Protein AF-A0A550GJ92-F1 (afdb_monomer)

Foldseek 3Di:
DVVVLVVLVVCVVPDDPVVCPVVVVVSVVVNVVVVVVVVVVVVVVVVVVVVVVVVVVVVVVVVVVVVVVVVVVVVVVVVVVVVVVVVVVVVVVVVVVVVVVVVVVVVVVVVVVVVVVVVVCVVVVVVVVVVVVVVVVVVVVVVVVVVVVVVVVLVVLQVVLVVCVVVVHDDDPVNCCSPPPDD

Sequence (183 aa):
MEQDLQQVEWEMATTPTMEIRNREEELMDRASSLRALLEEHKRLEAQEDVRLDSLAGSRAIGLEIRKGREEIQAIRDVSQGHHERMLAFYKKADEEGGRADDLHAKFVERLEESRKVNAEIDVVLPEVRELRKKLRAAGQRLSVRRDQGIRAKREELRTEAMRKLGAGEKLSLEEMKLIYGED

Structure (mmCIF, N/CA/C/O backbone):
data_AF-A0A550GJ92-F1
#
_entry.id   AF-A0A550GJ92-F1
#
loop_
_atom_site.group_PDB
_atom_site.id
_atom_site.type_symbol
_atom_site.label_atom_id
_atom_site.label_alt_id
_atom_site.label_comp_id
_atom_site.label_asym_id
_atom_site.label_entity_id
_atom_site.label_seq_id
_atom_site.pdbx_PDB_ins_code
_atom_site.Cartn_x
_atom_site.Cartn_y
_atom_site.Cartn_z
_atom_site.occupancy
_atom_site.B_iso_or_equiv
_atom_site.auth_seq_id
_atom_site.auth_comp_id
_atom_site.auth_asym_id
_atom_site.auth_atom_id
_atom_site.pdbx_PDB_model_num
ATOM 1 N N . MET A 1 1 ? 47.812 -1.596 -66.746 1.00 64.38 1 MET A N 1
ATOM 2 C CA . MET A 1 1 ? 47.783 -0.119 -66.845 1.00 64.38 1 MET A CA 1
ATOM 3 C C . MET A 1 1 ? 49.095 0.508 -66.390 1.00 64.38 1 MET A C 1
ATOM 5 O O . MET A 1 1 ? 49.749 1.114 -67.223 1.00 64.38 1 MET A O 1
ATOM 9 N N . GLU A 1 2 ? 49.534 0.343 -65.133 1.00 72.12 2 GLU A N 1
ATOM 10 C CA . GLU A 1 2 ? 50.838 0.886 -64.680 1.00 72.12 2 GLU A CA 1
ATOM 11 C C . GLU A 1 2 ? 52.040 0.243 -65.388 1.00 72.12 2 GLU A C 1
ATOM 13 O O . GLU A 1 2 ? 52.929 0.951 -65.849 1.00 72.12 2 GLU A O 1
ATOM 18 N N . GLN A 1 3 ? 52.035 -1.084 -65.545 1.00 78.31 3 GLN A N 1
ATOM 19 C CA . GLN A 1 3 ? 53.084 -1.810 -66.274 1.00 78.31 3 GLN A CA 1
ATOM 20 C C . GLN A 1 3 ? 53.116 -1.440 -67.767 1.00 78.31 3 GLN A C 1
ATOM 22 O O . GLN A 1 3 ? 54.189 -1.300 -68.342 1.00 78.31 3 GLN A O 1
ATOM 27 N N . ASP A 1 4 ? 51.948 -1.205 -68.375 1.00 74.19 4 ASP A N 1
ATOM 28 C CA . ASP A 1 4 ? 51.834 -0.802 -69.784 1.00 74.19 4 ASP A CA 1
ATOM 29 C C . ASP A 1 4 ? 52.322 0.638 -70.005 1.00 74.19 4 ASP A C 1
ATOM 31 O O . ASP A 1 4 ? 52.952 0.930 -71.018 1.00 74.19 4 ASP A O 1
ATOM 35 N N . LEU A 1 5 ? 52.066 1.539 -69.047 1.00 74.81 5 LEU A N 1
ATOM 36 C CA . LEU A 1 5 ? 52.591 2.904 -69.065 1.00 74.81 5 LEU A CA 1
ATOM 37 C C . LEU A 1 5 ? 54.119 2.902 -68.914 1.00 74.81 5 LEU A C 1
ATOM 39 O O . LEU A 1 5 ? 54.804 3.564 -69.686 1.00 74.81 5 LEU A O 1
ATOM 43 N N . GLN A 1 6 ? 54.650 2.113 -67.975 1.00 79.75 6 GLN A N 1
ATOM 44 C CA . GLN A 1 6 ? 56.094 1.948 -67.780 1.00 79.75 6 GLN A CA 1
ATOM 45 C C . GLN A 1 6 ? 56.778 1.365 -69.018 1.00 79.75 6 GLN A C 1
ATOM 47 O O . GLN A 1 6 ? 57.886 1.774 -69.352 1.00 79.75 6 GLN A O 1
ATOM 52 N N . GLN A 1 7 ? 56.119 0.441 -69.718 1.00 79.69 7 GLN A N 1
ATOM 53 C CA . GLN A 1 7 ? 56.635 -0.129 -70.955 1.00 79.69 7 GLN A CA 1
ATOM 54 C C . GLN A 1 7 ? 56.690 0.911 -72.085 1.00 79.69 7 GLN A C 1
ATOM 56 O O . GLN A 1 7 ? 57.719 1.025 -72.742 1.00 79.69 7 GLN A O 1
ATOM 61 N N . VAL A 1 8 ? 55.638 1.716 -72.271 1.00 77.00 8 VAL A N 1
ATOM 62 C CA . VAL A 1 8 ? 55.618 2.801 -73.273 1.00 77.00 8 VAL A CA 1
ATOM 63 C C . VAL A 1 8 ? 56.648 3.889 -72.941 1.00 77.00 8 VAL A C 1
ATOM 65 O O . VAL A 1 8 ? 57.360 4.354 -73.827 1.00 77.00 8 VAL A O 1
ATOM 68 N N . GLU A 1 9 ? 56.786 4.265 -71.667 1.00 76.69 9 GLU A N 1
ATOM 69 C CA . GLU A 1 9 ? 57.792 5.235 -71.210 1.00 76.69 9 GLU A CA 1
ATOM 70 C C . GLU A 1 9 ? 59.224 4.712 -71.389 1.00 76.69 9 GLU A C 1
ATOM 72 O O . GLU A 1 9 ? 60.119 5.464 -71.780 1.00 76.69 9 GLU A O 1
ATOM 77 N N . TRP A 1 10 ? 59.443 3.416 -71.154 1.00 81.00 10 TRP A N 1
ATOM 78 C CA . TRP A 1 10 ? 60.728 2.766 -71.390 1.00 81.00 10 TRP A CA 1
ATOM 79 C C . TRP A 1 10 ? 61.062 2.688 -72.886 1.00 81.00 10 TRP A C 1
ATOM 81 O O . TRP A 1 10 ? 62.172 3.061 -73.269 1.00 81.00 10 TRP A O 1
ATOM 91 N N . GLU A 1 11 ? 60.106 2.289 -73.733 1.00 76.31 11 GLU A N 1
ATOM 92 C CA . GLU A 1 11 ? 60.244 2.244 -75.199 1.00 76.31 11 GLU A CA 1
ATOM 93 C C . GLU A 1 11 ? 60.554 3.636 -75.782 1.00 76.31 11 GLU A C 1
ATOM 95 O O . GLU A 1 11 ? 61.415 3.765 -76.656 1.00 76.31 11 GLU A O 1
ATOM 100 N N . MET A 1 12 ? 59.941 4.696 -75.244 1.00 70.31 12 MET A N 1
ATOM 101 C CA . MET A 1 12 ? 60.276 6.082 -75.594 1.00 70.31 12 MET A CA 1
ATOM 102 C C . MET A 1 12 ? 61.693 6.490 -75.153 1.00 70.31 12 MET A C 1
ATOM 104 O O . MET A 1 12 ? 62.361 7.234 -75.868 1.00 70.31 12 MET A O 1
ATOM 108 N N . ALA A 1 13 ? 62.168 6.020 -73.994 1.00 73.94 13 ALA A N 1
ATOM 109 C CA . ALA A 1 13 ? 63.460 6.411 -73.424 1.00 73.94 13 ALA A CA 1
ATOM 110 C C . ALA A 1 13 ? 64.672 5.638 -73.983 1.00 73.94 13 ALA A C 1
ATOM 112 O O . ALA A 1 13 ? 65.795 6.137 -73.903 1.00 73.94 13 ALA A O 1
ATOM 113 N N . THR A 1 14 ? 64.478 4.425 -74.517 1.00 73.69 14 THR A N 1
ATOM 114 C CA . THR A 1 14 ? 65.581 3.540 -74.951 1.00 73.69 14 THR A CA 1
ATOM 115 C C . THR A 1 14 ? 65.748 3.378 -76.465 1.00 73.69 14 THR A C 1
ATOM 117 O O . THR A 1 14 ? 66.761 2.818 -76.887 1.00 73.69 14 THR A O 1
ATOM 120 N N . THR A 1 15 ? 64.841 3.893 -77.302 1.00 63.44 15 THR A N 1
ATOM 121 C CA . THR A 1 15 ? 64.944 3.729 -78.768 1.00 63.44 15 THR A CA 1
ATOM 122 C C . THR A 1 15 ? 65.648 4.933 -79.442 1.00 63.44 15 THR A C 1
ATOM 124 O O . THR A 1 15 ? 65.395 6.077 -79.060 1.00 63.44 15 THR A O 1
ATOM 127 N N . PRO A 1 16 ? 66.542 4.739 -80.442 1.00 56.28 16 PRO A N 1
ATOM 128 C CA . PRO A 1 16 ? 67.276 5.833 -81.095 1.00 56.28 16 PRO A CA 1
ATOM 129 C C . PRO A 1 16 ? 66.375 6.842 -81.833 1.00 56.28 16 PRO A C 1
ATOM 131 O O . PRO A 1 16 ? 65.465 6.474 -82.574 1.00 56.28 16 PRO A O 1
ATOM 134 N N . THR A 1 17 ? 66.690 8.136 -81.709 1.00 56.75 17 THR A N 1
ATOM 135 C CA . THR A 1 17 ? 65.846 9.290 -82.099 1.00 56.75 17 THR A CA 1
ATOM 136 C C . THR A 1 17 ? 65.415 9.333 -83.579 1.00 56.75 17 THR A C 1
ATOM 138 O O . THR A 1 17 ? 64.440 9.997 -83.919 1.00 56.75 17 THR A O 1
ATOM 141 N N . MET A 1 18 ? 66.111 8.630 -84.481 1.00 54.75 18 MET A N 1
ATOM 142 C CA . MET A 1 18 ? 65.791 8.593 -85.920 1.00 54.75 18 MET A CA 1
ATOM 143 C C . MET A 1 18 ? 64.606 7.672 -86.267 1.00 54.75 18 MET A C 1
ATOM 145 O O . MET A 1 18 ? 63.884 7.963 -87.217 1.00 54.75 18 MET A O 1
ATOM 149 N N . GLU A 1 19 ? 64.385 6.586 -85.518 1.00 56.47 19 GLU A N 1
ATOM 150 C CA . GLU A 1 19 ? 63.314 5.602 -85.785 1.00 56.47 19 GLU A CA 1
ATOM 151 C C . GLU A 1 19 ? 62.000 5.962 -85.073 1.00 56.47 19 GLU A C 1
ATOM 153 O O . GLU A 1 19 ? 60.915 5.607 -85.531 1.00 56.47 19 GLU A O 1
ATOM 158 N N . ILE A 1 20 ? 62.094 6.729 -83.984 1.00 58.09 20 ILE A N 1
ATOM 159 C CA . ILE A 1 20 ? 60.952 7.163 -83.175 1.00 58.09 20 ILE A CA 1
ATOM 160 C C . ILE A 1 20 ? 60.142 8.287 -83.832 1.00 58.09 20 ILE A C 1
ATOM 162 O O . ILE A 1 20 ? 58.943 8.350 -83.596 1.00 58.09 20 ILE A O 1
ATOM 166 N N . ARG A 1 21 ? 60.723 9.142 -84.685 1.00 59.34 21 ARG A N 1
ATOM 167 C CA . ARG A 1 21 ? 60.085 10.409 -85.115 1.00 59.34 21 ARG A CA 1
ATOM 168 C C . ARG A 1 21 ? 58.671 10.274 -85.707 1.00 59.34 21 ARG A C 1
ATOM 170 O O . ARG A 1 21 ? 57.891 11.210 -85.619 1.00 59.34 21 ARG A O 1
ATOM 177 N N . ASN A 1 22 ? 58.339 9.129 -86.312 1.00 62.69 22 ASN A N 1
ATOM 178 C CA . ASN A 1 22 ? 57.011 8.869 -86.889 1.00 62.69 22 ASN A CA 1
ATOM 179 C C . ASN A 1 22 ? 56.044 8.135 -85.938 1.00 62.69 22 ASN A C 1
ATOM 181 O O . ASN A 1 22 ? 54.864 8.035 -86.244 1.00 62.69 22 ASN A O 1
ATOM 185 N N . ARG A 1 23 ? 56.535 7.586 -84.820 1.00 66.19 23 ARG A N 1
ATOM 186 C CA . ARG A 1 23 ? 55.775 6.782 -83.842 1.00 66.19 23 ARG A CA 1
ATOM 187 C C . ARG A 1 23 ? 55.741 7.419 -82.447 1.00 66.19 23 ARG A C 1
ATOM 189 O O . ARG A 1 23 ? 55.034 6.949 -81.563 1.00 66.19 23 ARG A O 1
ATOM 196 N N . GLU A 1 24 ? 56.502 8.493 -82.260 1.00 68.19 24 GLU A N 1
ATOM 197 C CA . GLU A 1 24 ? 56.600 9.280 -81.035 1.00 68.19 24 GLU A CA 1
ATOM 198 C C . GLU A 1 24 ? 55.258 9.887 -80.643 1.00 68.19 24 GLU A C 1
ATOM 200 O O . GLU A 1 24 ? 54.853 9.756 -79.494 1.00 68.19 24 GLU A O 1
ATOM 205 N N . GLU A 1 25 ? 54.550 10.488 -81.6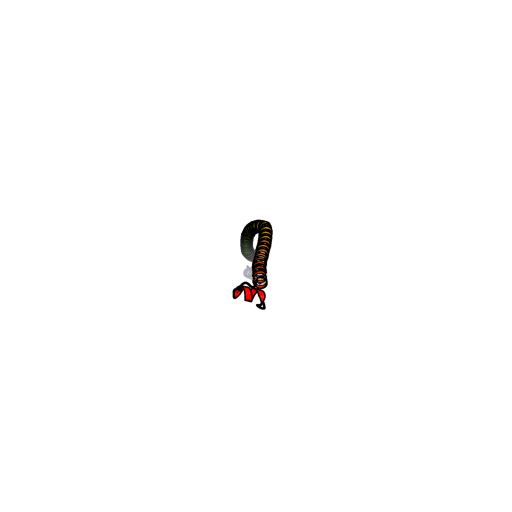04 1.00 74.38 25 GLU A N 1
ATOM 206 C CA . GLU A 1 25 ? 53.227 11.077 -81.377 1.00 74.38 25 GLU A CA 1
ATOM 207 C C . GLU A 1 25 ? 52.225 10.009 -80.914 1.00 74.38 25 GLU A C 1
ATOM 209 O O . GLU A 1 25 ? 51.544 10.199 -79.912 1.00 74.38 25 GLU A O 1
ATOM 214 N N . GLU A 1 26 ? 52.214 8.831 -81.547 1.00 79.81 26 GLU A N 1
ATOM 215 C CA . GLU A 1 26 ? 51.341 7.719 -81.145 1.00 79.81 26 GLU A CA 1
ATOM 216 C C . GLU A 1 26 ? 51.668 7.189 -79.739 1.00 79.81 26 GLU A C 1
ATOM 218 O O . GLU A 1 26 ? 50.765 6.869 -78.961 1.00 79.81 26 GLU A O 1
ATOM 223 N N . LEU A 1 27 ? 52.956 7.086 -79.391 1.00 77.12 27 LEU A N 1
ATOM 224 C CA . LEU A 1 27 ? 53.388 6.657 -78.059 1.00 77.12 27 LEU A CA 1
ATOM 225 C C . LEU A 1 27 ? 53.084 7.725 -77.000 1.00 77.12 27 LEU A C 1
ATOM 227 O O . LEU A 1 27 ? 52.655 7.371 -75.901 1.00 77.12 27 LEU A O 1
ATOM 231 N N . MET A 1 28 ? 53.221 9.014 -77.329 1.00 78.69 28 MET A N 1
ATOM 232 C CA . MET A 1 28 ? 52.827 10.125 -76.458 1.00 78.69 28 MET A CA 1
ATOM 233 C C . MET A 1 28 ? 51.314 10.157 -76.222 1.00 78.69 28 MET A C 1
ATOM 235 O O . MET A 1 28 ? 50.882 10.306 -75.077 1.00 78.69 28 MET A O 1
ATOM 239 N N . ASP A 1 29 ? 50.504 9.955 -77.259 1.00 83.12 29 ASP A N 1
ATOM 240 C CA . ASP A 1 29 ? 49.044 9.889 -77.151 1.00 83.12 29 ASP A CA 1
ATOM 241 C C . ASP A 1 29 ? 48.592 8.666 -76.342 1.00 83.12 29 ASP A C 1
ATOM 243 O O . ASP A 1 29 ? 47.675 8.730 -75.513 1.00 83.12 29 ASP A O 1
ATOM 247 N N . ARG A 1 30 ? 49.283 7.536 -76.506 1.00 83.00 30 ARG A N 1
ATOM 248 C CA . ARG A 1 30 ? 49.024 6.333 -75.712 1.00 83.00 30 ARG A CA 1
ATOM 249 C C . ARG A 1 30 ? 49.445 6.506 -74.253 1.00 83.00 30 ARG A C 1
ATOM 251 O O . ARG A 1 30 ? 48.712 6.092 -73.360 1.00 83.00 30 ARG A O 1
ATOM 258 N N . ALA A 1 31 ? 50.581 7.144 -73.985 1.00 80.44 31 ALA A N 1
ATOM 259 C CA . ALA A 1 31 ? 51.018 7.443 -72.625 1.00 80.44 31 ALA A CA 1
ATOM 260 C C . ALA A 1 31 ? 50.093 8.464 -71.942 1.00 80.44 31 ALA A C 1
ATOM 262 O O . ALA A 1 31 ? 49.763 8.304 -70.768 1.00 80.44 31 ALA A O 1
ATOM 263 N N . SER A 1 32 ? 49.631 9.491 -72.662 1.00 84.00 32 SER A N 1
ATOM 264 C CA . SER A 1 32 ? 48.731 10.513 -72.115 1.00 84.00 32 SER A CA 1
ATOM 265 C C . SER A 1 32 ? 47.347 9.944 -71.791 1.00 84.00 32 SER A C 1
ATOM 267 O O . SER A 1 32 ? 46.833 10.177 -70.695 1.00 84.00 32 SER A O 1
ATOM 269 N N . SER A 1 33 ? 46.784 9.122 -72.680 1.00 87.31 33 SER A N 1
ATOM 270 C CA . SER A 1 33 ? 45.519 8.415 -72.440 1.00 87.31 33 SER A CA 1
ATOM 271 C C . SER A 1 33 ? 45.628 7.398 -71.302 1.00 87.31 33 SER A C 1
ATOM 273 O O . SER A 1 33 ? 44.757 7.367 -70.432 1.00 87.31 33 SER A O 1
ATOM 275 N N . LEU A 1 34 ? 46.719 6.623 -71.236 1.00 85.56 34 LEU A N 1
ATOM 276 C CA . LEU A 1 34 ? 46.969 5.706 -70.121 1.00 85.56 34 LEU A CA 1
ATOM 277 C C . LEU A 1 34 ? 47.107 6.450 -68.789 1.00 85.56 34 LEU A C 1
ATOM 279 O O . LEU A 1 34 ? 46.520 6.010 -67.806 1.00 85.56 34 LEU A O 1
ATOM 283 N N . ARG A 1 35 ? 47.812 7.589 -68.743 1.00 85.56 35 ARG A N 1
ATOM 284 C CA . ARG A 1 35 ? 47.905 8.433 -67.536 1.00 85.56 35 ARG A CA 1
ATOM 285 C C . ARG A 1 35 ? 46.542 8.976 -67.108 1.00 85.56 35 ARG A C 1
ATOM 287 O O . ARG A 1 35 ? 46.241 8.949 -65.919 1.00 85.56 35 ARG A O 1
ATOM 294 N N . ALA A 1 36 ? 45.717 9.432 -68.052 1.00 89.69 36 ALA A N 1
ATOM 295 C CA . ALA A 1 36 ? 44.373 9.930 -67.759 1.00 89.69 36 ALA A CA 1
ATOM 296 C C . ALA A 1 36 ? 43.468 8.836 -67.165 1.00 89.69 36 ALA A C 1
ATOM 298 O O . ALA A 1 36 ? 42.810 9.075 -66.155 1.00 89.69 36 ALA A O 1
ATOM 299 N N . LEU A 1 37 ? 43.500 7.625 -67.735 1.00 90.19 37 LEU A N 1
ATOM 300 C CA . LEU A 1 37 ? 42.759 6.467 -67.220 1.00 90.19 37 LEU A CA 1
ATOM 301 C C . LEU A 1 37 ? 43.236 6.041 -65.825 1.00 90.19 37 LEU A C 1
ATOM 303 O O . LEU A 1 37 ? 42.429 5.672 -64.977 1.00 90.19 37 LEU A O 1
ATOM 307 N N . LEU A 1 38 ? 44.543 6.112 -65.568 1.00 89.75 38 LEU A N 1
ATOM 308 C CA . LEU A 1 38 ? 45.129 5.777 -64.267 1.00 89.75 38 LEU A CA 1
ATOM 309 C C . LEU A 1 38 ? 44.711 6.773 -63.182 1.00 89.75 38 LEU A C 1
ATOM 311 O O . LEU A 1 38 ? 44.389 6.382 -62.063 1.00 89.75 38 LEU A O 1
ATOM 315 N N . GLU A 1 39 ? 44.692 8.058 -63.523 1.00 91.50 39 GLU A N 1
ATOM 316 C CA . GLU A 1 39 ? 44.228 9.119 -62.633 1.00 91.50 39 GLU A CA 1
ATOM 317 C C . GLU A 1 39 ? 42.723 8.997 -62.348 1.00 91.50 39 GLU A C 1
ATOM 319 O O . GLU A 1 39 ? 42.284 9.186 -61.214 1.00 91.50 39 GLU A O 1
ATOM 324 N N . GLU A 1 40 ? 41.923 8.625 -63.351 1.00 92.25 40 GLU A N 1
ATOM 325 C CA . GLU A 1 40 ? 40.500 8.330 -63.167 1.00 92.25 40 GLU A CA 1
ATOM 326 C C . GLU A 1 40 ? 40.287 7.118 -62.250 1.00 92.25 40 GLU A C 1
ATOM 328 O O . GLU A 1 40 ? 39.500 7.196 -61.307 1.00 92.25 40 GLU A O 1
ATOM 333 N N . HIS A 1 41 ? 41.042 6.034 -62.452 1.00 91.69 41 HIS A N 1
ATOM 334 C CA . HIS A 1 41 ? 40.970 4.844 -61.603 1.00 91.69 41 HIS A CA 1
ATOM 335 C C . HIS A 1 41 ? 41.327 5.155 -60.145 1.00 91.69 41 HIS A C 1
ATOM 337 O O . HIS A 1 41 ? 40.589 4.778 -59.240 1.00 91.69 41 HIS A O 1
ATOM 343 N N . LYS A 1 42 ? 42.401 5.920 -59.908 1.00 92.56 42 LYS A N 1
ATOM 344 C CA . LYS A 1 42 ? 42.796 6.361 -58.559 1.00 92.56 42 LYS A CA 1
ATOM 345 C C . LYS A 1 42 ? 41.715 7.201 -57.881 1.00 92.56 42 LYS A C 1
ATOM 347 O O . LYS A 1 42 ? 41.491 7.077 -56.678 1.00 92.56 42 LYS A O 1
ATOM 352 N N . ARG A 1 43 ? 41.019 8.056 -58.638 1.00 92.88 43 ARG A N 1
ATOM 353 C CA . ARG A 1 43 ? 39.883 8.832 -58.113 1.00 92.88 43 ARG A CA 1
ATOM 354 C C . ARG A 1 43 ? 38.700 7.940 -57.754 1.00 92.88 43 ARG A C 1
ATOM 356 O O . ARG A 1 43 ? 38.064 8.188 -56.733 1.00 92.88 43 ARG A O 1
ATOM 363 N N . LEU A 1 44 ? 38.407 6.931 -58.572 1.00 92.56 44 LEU A N 1
ATOM 364 C CA . LEU A 1 44 ? 37.338 5.970 -58.302 1.00 92.56 44 LEU A CA 1
ATOM 365 C C . LEU A 1 44 ? 37.650 5.106 -57.075 1.00 92.56 44 LEU A C 1
ATOM 367 O O . LEU A 1 44 ? 36.769 4.941 -56.236 1.00 92.56 44 LEU A O 1
ATOM 371 N N . GLU A 1 45 ? 38.891 4.641 -56.917 1.00 93.44 45 GLU A N 1
ATOM 372 C CA . GLU A 1 45 ? 39.339 3.925 -55.712 1.00 93.44 45 GLU A CA 1
ATOM 373 C C . GLU A 1 45 ? 39.184 4.793 -54.457 1.00 93.44 45 GLU A C 1
ATOM 375 O O . GLU A 1 45 ? 38.557 4.369 -53.490 1.00 93.44 45 GLU A O 1
ATOM 380 N N . ALA A 1 46 ? 39.634 6.052 -54.492 1.00 93.94 46 ALA A N 1
ATOM 381 C CA . ALA A 1 46 ? 39.472 6.963 -53.357 1.00 93.94 46 ALA A CA 1
ATOM 382 C C . ALA A 1 46 ? 37.991 7.221 -53.009 1.00 93.94 46 ALA A C 1
ATOM 384 O O . ALA A 1 46 ? 37.629 7.350 -51.838 1.00 93.94 46 ALA A O 1
ATOM 385 N N . GLN A 1 47 ? 37.110 7.296 -54.013 1.00 94.00 47 GLN A N 1
ATOM 386 C CA . GLN A 1 47 ? 35.665 7.403 -53.786 1.00 94.00 47 GLN A CA 1
ATOM 387 C C . GLN A 1 47 ? 35.071 6.114 -53.211 1.00 94.00 47 GLN A C 1
ATOM 389 O O . GLN A 1 47 ? 34.157 6.174 -52.383 1.00 94.00 47 GLN A O 1
ATOM 394 N N . GLU A 1 48 ? 35.568 4.955 -53.638 1.00 93.44 48 GLU A N 1
ATOM 395 C CA . GLU A 1 48 ? 35.155 3.664 -53.105 1.00 93.44 48 GLU A CA 1
ATOM 396 C C . GLU A 1 48 ? 35.564 3.500 -51.638 1.00 93.44 48 GLU A C 1
ATOM 398 O O . GLU A 1 48 ? 34.719 3.098 -50.835 1.00 93.44 48 GLU A O 1
ATOM 403 N N . ASP A 1 49 ? 36.775 3.910 -51.261 1.00 94.50 49 ASP A N 1
ATOM 404 C CA . ASP A 1 49 ? 37.242 3.904 -49.871 1.00 94.50 49 ASP A CA 1
ATOM 405 C C . ASP A 1 49 ? 36.343 4.768 -48.975 1.00 94.50 49 ASP A C 1
ATOM 407 O O . ASP A 1 49 ? 35.813 4.295 -47.968 1.00 94.50 49 ASP A O 1
ATOM 411 N N . VAL A 1 50 ? 36.044 6.005 -49.394 1.00 95.00 50 VAL A N 1
ATOM 412 C CA . VAL A 1 50 ? 35.129 6.901 -48.657 1.00 95.00 50 VAL A CA 1
ATOM 413 C C . VAL A 1 50 ? 33.728 6.293 -48.525 1.00 95.00 50 VAL A C 1
ATOM 415 O O . VAL A 1 50 ? 33.068 6.428 -47.484 1.00 95.00 50 VAL A O 1
ATOM 418 N N . ARG A 1 51 ? 33.249 5.607 -49.570 1.00 95.44 51 ARG A N 1
ATOM 419 C CA . ARG A 1 51 ? 31.959 4.906 -49.546 1.00 95.44 51 ARG A CA 1
ATOM 420 C C . ARG A 1 51 ? 31.983 3.744 -48.553 1.00 95.44 51 ARG A C 1
ATOM 422 O O . ARG A 1 51 ? 31.012 3.573 -47.811 1.00 95.44 51 ARG A O 1
ATOM 429 N N . LEU A 1 52 ? 33.049 2.946 -48.545 1.00 95.56 52 LEU A N 1
ATOM 430 C CA . LEU A 1 52 ? 33.214 1.812 -47.637 1.00 95.56 52 LEU A CA 1
ATOM 431 C C . LEU A 1 52 ? 33.292 2.274 -46.179 1.00 95.56 52 LEU A C 1
ATOM 433 O O . LEU A 1 52 ? 32.580 1.716 -45.340 1.00 95.56 52 LEU A O 1
ATOM 437 N N . ASP A 1 53 ? 34.038 3.340 -45.896 1.00 95.50 53 ASP A N 1
ATOM 438 C CA . ASP A 1 53 ? 34.119 3.947 -44.564 1.00 95.50 53 ASP A CA 1
ATOM 439 C C . ASP A 1 53 ? 32.755 4.465 -44.094 1.00 95.50 53 ASP A C 1
ATOM 441 O O . ASP A 1 53 ? 32.313 4.184 -42.976 1.00 95.50 53 ASP A O 1
ATOM 445 N N . SER A 1 54 ? 32.023 5.153 -44.972 1.00 95.06 54 SER A N 1
ATOM 446 C CA . SER A 1 54 ? 30.671 5.645 -44.674 1.00 95.06 54 SER A CA 1
ATOM 447 C C . SER A 1 54 ? 29.687 4.501 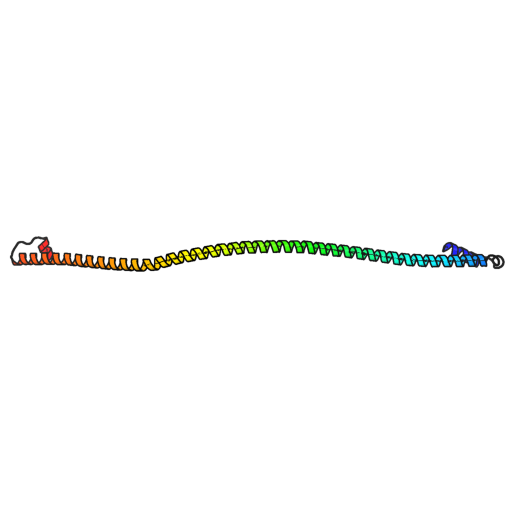-44.397 1.00 95.06 54 SER A C 1
ATOM 449 O O . SER A 1 54 ? 28.838 4.593 -43.500 1.00 95.06 54 SER A O 1
ATOM 451 N N . LEU A 1 55 ? 29.801 3.393 -45.137 1.00 96.38 55 LEU A N 1
ATOM 452 C CA . LEU A 1 55 ? 28.995 2.192 -44.921 1.00 96.38 55 LEU A CA 1
ATOM 453 C C . LEU A 1 55 ? 29.348 1.516 -43.590 1.00 96.38 55 LEU A C 1
ATOM 455 O O . LEU A 1 55 ? 28.444 1.103 -42.857 1.00 96.38 55 LEU A O 1
ATOM 459 N N . ALA A 1 56 ? 30.637 1.420 -43.263 1.00 95.75 56 ALA A N 1
ATOM 460 C CA . ALA A 1 56 ? 31.111 0.881 -41.994 1.00 95.75 56 ALA A CA 1
ATOM 461 C C . ALA A 1 56 ? 30.606 1.724 -40.812 1.00 95.75 56 ALA A C 1
ATOM 463 O O . ALA A 1 56 ? 30.020 1.171 -39.878 1.00 95.75 56 ALA A O 1
ATOM 464 N N . GLY A 1 57 ? 30.717 3.053 -40.900 1.00 96.19 57 GLY A N 1
ATOM 465 C CA . GLY A 1 57 ? 30.187 3.984 -39.902 1.00 96.19 57 GLY A CA 1
ATOM 466 C C . GLY A 1 57 ? 28.673 3.848 -39.721 1.00 96.19 57 GLY A C 1
ATOM 467 O O . GLY A 1 57 ? 28.185 3.728 -38.598 1.00 96.19 57 GLY A O 1
ATOM 468 N N . SER A 1 58 ? 27.922 3.749 -40.821 1.00 95.88 58 SER A N 1
ATOM 469 C CA . SER A 1 58 ? 26.466 3.545 -40.776 1.00 95.88 58 SER A CA 1
ATOM 470 C C . SER A 1 58 ? 26.082 2.226 -40.099 1.00 95.88 58 SER A C 1
ATOM 472 O O . SER A 1 58 ? 25.136 2.172 -39.310 1.00 95.88 58 SER A O 1
ATOM 474 N N . ARG A 1 59 ? 26.827 1.145 -40.369 1.00 96.12 59 ARG A N 1
ATOM 475 C CA . ARG A 1 59 ? 26.615 -0.157 -39.718 1.00 96.12 59 ARG A CA 1
ATOM 476 C C . ARG A 1 59 ? 26.937 -0.116 -38.227 1.00 96.12 59 ARG A C 1
ATOM 478 O O . ARG A 1 59 ? 26.178 -0.695 -37.450 1.00 96.12 59 ARG A O 1
ATOM 485 N N . ALA A 1 60 ? 28.010 0.570 -37.833 1.00 96.56 60 ALA A N 1
ATOM 486 C CA . ALA A 1 60 ? 28.377 0.755 -36.432 1.00 96.56 60 ALA A CA 1
ATOM 487 C C . ALA A 1 60 ? 27.285 1.521 -35.668 1.00 96.56 60 ALA A C 1
ATOM 489 O O . ALA A 1 60 ? 26.799 1.041 -34.646 1.00 96.56 60 ALA A O 1
ATOM 490 N N . ILE A 1 61 ? 26.797 2.635 -36.223 1.00 96.56 61 ILE A N 1
ATOM 491 C CA . ILE A 1 61 ? 25.671 3.391 -35.650 1.00 96.56 61 ILE A CA 1
ATOM 492 C C . ILE A 1 61 ? 24.422 2.504 -35.540 1.00 96.56 61 ILE A C 1
ATOM 494 O O . ILE A 1 61 ? 23.740 2.506 -34.518 1.00 96.56 61 ILE A O 1
ATOM 498 N N . GLY A 1 62 ? 24.133 1.693 -36.562 1.00 97.12 62 GLY A N 1
ATOM 499 C CA . GLY A 1 62 ? 23.014 0.751 -36.529 1.00 97.12 62 GLY A CA 1
ATOM 500 C C . GLY A 1 62 ? 23.120 -0.302 -35.417 1.00 97.12 62 GLY A C 1
ATOM 501 O O . GLY A 1 62 ? 22.097 -0.718 -34.872 1.00 97.12 62 GLY A O 1
ATOM 502 N N . LEU A 1 63 ? 24.334 -0.736 -35.059 1.00 97.00 63 LEU A N 1
ATOM 503 C CA . LEU A 1 63 ? 24.566 -1.633 -33.923 1.00 97.00 63 LEU A CA 1
ATOM 504 C C . LEU A 1 63 ? 24.330 -0.924 -32.586 1.00 97.00 63 LEU A C 1
ATOM 506 O O . LEU A 1 63 ? 23.608 -1.465 -31.752 1.00 97.00 63 LEU A O 1
ATOM 510 N N . GLU A 1 64 ? 24.846 0.293 -32.419 1.00 97.31 64 GLU A N 1
ATOM 511 C CA . GLU A 1 64 ? 24.632 1.091 -31.204 1.00 97.31 64 GLU A CA 1
ATOM 512 C C . GLU A 1 64 ? 23.146 1.406 -30.979 1.00 97.31 64 GLU A C 1
ATOM 514 O O . GLU A 1 64 ? 22.636 1.258 -29.871 1.00 97.31 64 GLU A O 1
ATOM 519 N N . ILE A 1 65 ? 22.401 1.739 -32.040 1.00 97.50 65 ILE A N 1
ATOM 520 C CA . ILE A 1 65 ? 20.948 1.957 -31.953 1.00 97.50 65 ILE A CA 1
ATOM 521 C C . ILE A 1 65 ? 20.223 0.687 -31.496 1.00 97.50 65 ILE A C 1
ATOM 523 O O . ILE A 1 65 ? 19.297 0.765 -30.685 1.00 97.50 65 ILE A O 1
ATOM 527 N N . ARG A 1 66 ? 20.614 -0.486 -32.011 1.00 97.50 66 ARG A N 1
ATOM 528 C CA . ARG A 1 66 ? 20.016 -1.762 -31.588 1.00 97.50 66 ARG A CA 1
ATOM 529 C C . ARG A 1 66 ? 20.288 -2.037 -30.117 1.00 97.50 66 ARG A C 1
ATOM 531 O O . ARG A 1 66 ? 19.342 -2.319 -29.390 1.00 97.50 66 ARG A O 1
ATOM 538 N N . LYS A 1 67 ? 21.535 -1.864 -29.680 1.00 97.50 67 LYS A N 1
ATOM 539 C CA . LYS A 1 67 ? 21.923 -2.020 -28.278 1.00 97.50 67 LYS A CA 1
ATOM 540 C C . LYS A 1 67 ? 21.135 -1.074 -27.367 1.00 97.50 67 LYS A C 1
ATOM 542 O O . LYS A 1 67 ? 20.519 -1.521 -26.407 1.00 97.50 67 LYS A O 1
ATOM 547 N N . GLY A 1 68 ? 21.054 0.210 -27.720 1.00 97.56 68 GLY A N 1
ATOM 548 C CA . GLY A 1 68 ? 20.264 1.182 -26.960 1.00 97.56 68 GLY A CA 1
ATOM 549 C C . GLY A 1 68 ? 18.775 0.822 -26.906 1.00 97.56 68 GLY A C 1
ATOM 550 O O . GLY A 1 68 ? 18.129 0.979 -25.873 1.00 97.56 68 GLY A O 1
ATOM 551 N N . ARG A 1 69 ? 18.212 0.276 -27.992 1.00 97.44 69 ARG A N 1
ATOM 552 C CA . ARG A 1 69 ? 16.824 -0.211 -28.000 1.00 97.44 69 ARG A CA 1
ATOM 553 C C . ARG A 1 69 ? 16.629 -1.410 -27.068 1.00 97.44 69 ARG A C 1
ATOM 555 O O . ARG A 1 69 ? 15.610 -1.459 -26.384 1.00 97.44 69 ARG A O 1
ATOM 562 N N . GLU A 1 70 ? 17.563 -2.356 -27.046 1.00 97.88 70 GLU A N 1
ATOM 563 C CA . GLU A 1 70 ? 17.519 -3.513 -26.141 1.00 97.88 70 GLU A CA 1
ATOM 564 C C . GLU A 1 70 ? 17.583 -3.075 -24.672 1.00 97.88 70 GLU A C 1
ATOM 566 O O . GLU A 1 70 ? 16.785 -3.540 -23.859 1.00 97.88 70 GLU A O 1
ATOM 571 N N . GLU A 1 71 ? 18.447 -2.113 -24.344 1.00 97.81 71 GLU A N 1
ATOM 572 C CA . GLU A 1 71 ? 18.537 -1.531 -23.000 1.00 97.81 71 GLU A CA 1
ATOM 573 C C . GLU A 1 71 ? 17.235 -0.821 -22.592 1.00 97.81 71 GLU A C 1
ATOM 575 O O . GLU A 1 71 ? 16.717 -1.052 -21.497 1.00 97.81 71 GLU A O 1
ATOM 580 N N . ILE A 1 72 ? 16.650 -0.012 -23.485 1.00 97.50 72 ILE A N 1
ATOM 581 C CA . ILE A 1 72 ? 15.353 0.645 -23.246 1.00 97.50 72 ILE A CA 1
ATOM 582 C C . ILE A 1 72 ? 14.257 -0.394 -23.001 1.00 97.50 72 ILE A C 1
AT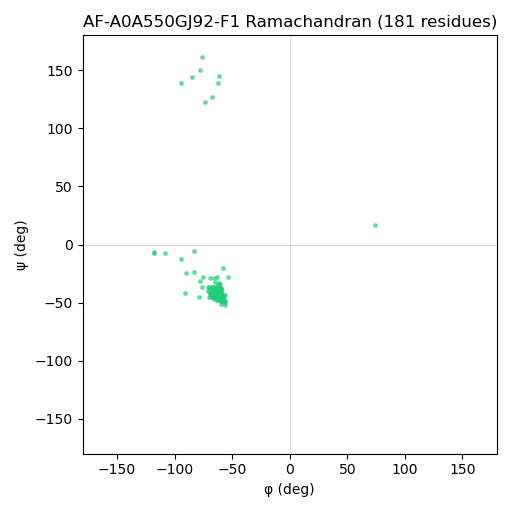OM 584 O O . ILE A 1 72 ? 13.438 -0.223 -22.095 1.00 97.50 72 ILE A O 1
ATOM 588 N N . GLN A 1 73 ? 14.234 -1.468 -23.792 1.00 97.62 73 GLN A N 1
ATOM 589 C CA . GLN A 1 73 ? 13.246 -2.530 -23.638 1.00 97.62 73 GLN A CA 1
ATOM 590 C C . GLN A 1 73 ? 13.406 -3.239 -22.287 1.00 97.62 73 GLN A C 1
ATOM 592 O O . GLN A 1 73 ? 12.421 -3.395 -21.570 1.00 97.62 73 GLN A O 1
ATOM 597 N N . ALA A 1 74 ? 14.635 -3.572 -21.888 1.00 97.31 74 ALA A N 1
ATOM 598 C CA . ALA A 1 74 ? 14.902 -4.196 -20.595 1.00 97.31 74 ALA A CA 1
ATOM 599 C C . ALA A 1 74 ? 14.461 -3.306 -19.419 1.00 97.31 74 ALA A C 1
ATOM 601 O O . ALA A 1 74 ? 13.805 -3.777 -18.488 1.00 97.31 74 ALA A O 1
ATOM 602 N N . ILE A 1 75 ? 14.764 -2.004 -19.472 1.00 97.69 75 ILE A N 1
ATOM 603 C CA . ILE A 1 75 ? 14.328 -1.044 -18.445 1.00 97.69 75 ILE A CA 1
ATOM 604 C C . ILE A 1 75 ? 12.802 -0.954 -18.405 1.00 97.69 75 ILE A C 1
ATOM 606 O O . ILE A 1 75 ? 12.214 -0.935 -17.321 1.00 97.69 75 ILE A O 1
ATOM 610 N N . ARG A 1 76 ? 12.151 -0.911 -19.571 1.00 96.88 76 ARG A N 1
ATOM 611 C CA . ARG A 1 76 ? 10.691 -0.869 -19.674 1.00 96.88 76 ARG A CA 1
ATOM 612 C C . ARG A 1 76 ? 10.053 -2.093 -19.024 1.00 96.88 76 ARG A C 1
ATOM 614 O O . ARG A 1 76 ? 9.127 -1.920 -18.237 1.00 96.88 76 ARG A O 1
ATOM 621 N N . ASP A 1 77 ? 10.553 -3.290 -19.312 1.00 97.44 77 ASP A N 1
ATOM 622 C CA . ASP A 1 77 ? 9.996 -4.538 -18.780 1.00 97.44 77 ASP A CA 1
ATOM 623 C C . ASP A 1 77 ? 10.127 -4.593 -17.249 1.00 97.44 77 ASP A C 1
ATOM 625 O O . ASP A 1 77 ? 9.171 -4.912 -16.537 1.00 97.44 77 ASP A O 1
ATOM 629 N N . VAL A 1 78 ? 11.282 -4.176 -16.718 1.00 97.56 78 VAL A N 1
ATOM 630 C CA . VAL A 1 78 ? 11.503 -4.062 -15.268 1.00 97.56 78 VAL A CA 1
ATOM 631 C C . VAL A 1 78 ? 10.570 -3.019 -14.647 1.00 97.56 78 VAL A C 1
ATOM 633 O O . VAL A 1 78 ? 9.923 -3.289 -13.632 1.00 97.56 78 VAL A O 1
ATOM 636 N N . SER A 1 79 ? 10.466 -1.836 -15.257 1.00 96.69 79 SER A N 1
ATOM 637 C CA . SER A 1 79 ? 9.599 -0.748 -14.792 1.00 96.69 79 SER A CA 1
ATOM 638 C C . SER A 1 79 ? 8.129 -1.171 -14.759 1.00 96.69 79 SER A C 1
ATOM 640 O O . SER A 1 79 ? 7.448 -0.960 -13.753 1.00 96.69 79 SER A O 1
ATOM 642 N N . GLN A 1 80 ? 7.660 -1.851 -15.805 1.00 97.12 80 GLN A N 1
ATOM 643 C CA . GLN A 1 80 ? 6.302 -2.374 -15.874 1.00 97.12 80 GLN A CA 1
ATOM 644 C C . GLN A 1 80 ? 6.048 -3.420 -14.780 1.00 97.12 80 GLN A C 1
ATOM 646 O O . GLN A 1 80 ? 5.052 -3.318 -14.064 1.00 97.12 80 GLN A O 1
ATOM 651 N N . GLY A 1 81 ? 6.984 -4.346 -14.547 1.00 97.38 81 GLY A N 1
ATOM 652 C CA . GLY A 1 81 ? 6.877 -5.307 -13.444 1.00 97.38 81 GLY A CA 1
ATOM 653 C C . GLY A 1 81 ? 6.854 -4.645 -12.056 1.00 97.38 81 GLY A C 1
ATOM 654 O O . GLY A 1 81 ? 6.157 -5.100 -11.145 1.00 97.38 81 GLY A O 1
ATOM 655 N N . HIS A 1 82 ? 7.584 -3.542 -11.855 1.00 97.31 82 HIS A N 1
ATOM 656 C CA . HIS A 1 82 ? 7.465 -2.738 -10.632 1.00 97.31 82 HIS A CA 1
ATOM 657 C C . HIS A 1 82 ? 6.101 -2.057 -10.512 1.00 97.31 82 HIS A C 1
ATOM 659 O O . HIS A 1 82 ? 5.515 -2.081 -9.429 1.00 97.31 82 HIS A O 1
ATOM 665 N N . HIS A 1 83 ? 5.586 -1.491 -11.602 1.00 97.12 83 HIS A N 1
ATOM 666 C CA . HIS A 1 83 ? 4.280 -0.842 -11.626 1.00 97.12 83 HIS A CA 1
ATOM 667 C C . HIS A 1 83 ? 3.144 -1.825 -11.303 1.00 97.12 83 HIS A C 1
ATOM 669 O O . HIS A 1 83 ? 2.302 -1.540 -10.455 1.00 97.12 83 HIS A O 1
ATOM 675 N N . GLU A 1 84 ? 3.160 -3.022 -11.886 1.00 97.62 84 GLU A N 1
ATOM 676 C CA . GLU A 1 84 ? 2.167 -4.065 -11.605 1.00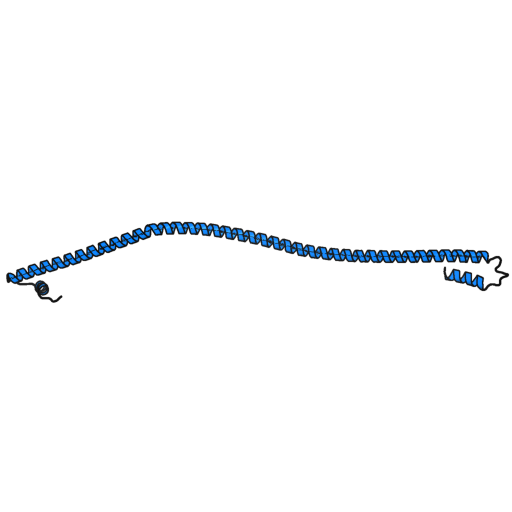 97.62 84 GLU A CA 1
ATOM 677 C C . GLU A 1 84 ? 2.206 -4.518 -10.138 1.00 97.62 84 GLU A C 1
ATOM 679 O O . GLU A 1 84 ? 1.162 -4.638 -9.490 1.00 97.62 84 GLU A O 1
ATOM 684 N N . ARG A 1 85 ? 3.408 -4.693 -9.567 1.00 97.50 85 ARG A N 1
ATOM 685 C CA . ARG A 1 85 ? 3.565 -4.990 -8.132 1.00 97.50 85 ARG A CA 1
ATOM 686 C C . ARG A 1 85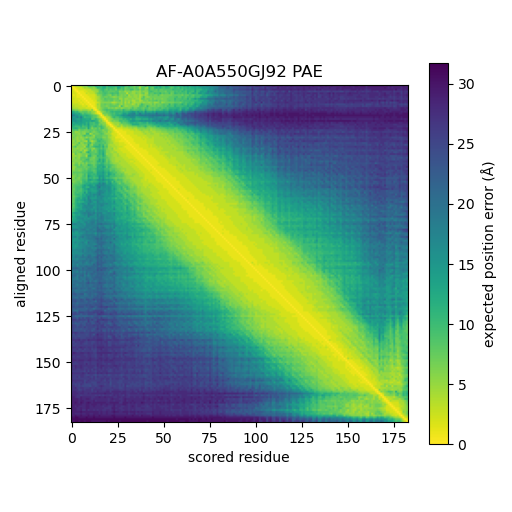 ? 3.031 -3.867 -7.251 1.00 97.50 85 ARG A C 1
ATOM 688 O O . ARG A 1 85 ? 2.364 -4.144 -6.258 1.00 97.50 85 ARG A O 1
ATOM 695 N N . MET A 1 86 ? 3.303 -2.616 -7.612 1.00 97.31 86 MET A N 1
ATOM 696 C CA . MET A 1 86 ? 2.793 -1.449 -6.898 1.00 97.31 86 MET A CA 1
ATOM 697 C C . MET A 1 86 ? 1.258 -1.449 -6.880 1.00 97.31 86 MET A C 1
ATOM 699 O O . MET A 1 86 ? 0.664 -1.344 -5.811 1.00 97.31 86 MET A O 1
ATOM 703 N N . LEU A 1 87 ? 0.613 -1.651 -8.033 1.00 97.94 87 LEU A N 1
ATOM 704 C CA . LEU A 1 87 ? -0.848 -1.741 -8.125 1.00 97.94 87 LEU A CA 1
ATOM 705 C C . LEU A 1 87 ? -1.416 -2.882 -7.272 1.00 97.94 87 LEU A C 1
ATOM 707 O O . LEU A 1 87 ? -2.448 -2.715 -6.626 1.00 97.94 87 LEU A O 1
ATOM 711 N N . ALA A 1 88 ? -0.745 -4.035 -7.239 1.00 97.44 88 ALA A N 1
ATOM 712 C CA . ALA A 1 88 ? -1.153 -5.149 -6.389 1.00 97.44 88 ALA A CA 1
ATOM 713 C C . ALA A 1 88 ? -1.066 -4.804 -4.891 1.00 97.44 88 ALA A C 1
ATOM 715 O O . ALA A 1 88 ? -1.939 -5.210 -4.125 1.00 97.44 88 ALA A O 1
ATOM 716 N N . PHE A 1 89 ? -0.049 -4.048 -4.466 1.00 97.81 89 PHE A N 1
ATOM 717 C CA . PHE A 1 89 ? 0.050 -3.580 -3.083 1.00 97.81 89 PHE A CA 1
ATOM 718 C C . PHE A 1 89 ? -1.038 -2.574 -2.727 1.00 97.81 89 PHE A C 1
ATOM 720 O O . PHE A 1 89 ? -1.625 -2.711 -1.660 1.00 97.81 89 PHE A O 1
ATOM 727 N N . TYR A 1 90 ? -1.352 -1.626 -3.614 1.00 97.12 90 TYR A N 1
ATOM 728 C CA . TYR A 1 90 ? -2.450 -0.684 -3.381 1.00 97.12 90 TYR A CA 1
ATOM 729 C C . TYR A 1 90 ? -3.790 -1.400 -3.229 1.00 97.12 90 TYR A C 1
ATOM 731 O O . TYR A 1 90 ? -4.484 -1.167 -2.249 1.00 97.12 90 TYR A O 1
ATOM 739 N N . LYS A 1 91 ? -4.102 -2.359 -4.109 1.00 97.25 91 LYS A N 1
ATOM 740 C CA . LYS A 1 91 ? -5.327 -3.166 -3.978 1.00 97.25 91 LYS A CA 1
ATOM 741 C C . LYS A 1 91 ? -5.407 -3.889 -2.634 1.00 97.25 91 LYS A C 1
ATOM 743 O O . LYS A 1 91 ? -6.445 -3.863 -1.988 1.00 97.25 91 LYS A O 1
ATOM 748 N N . LYS A 1 92 ? -4.305 -4.502 -2.191 1.00 97.25 92 LYS A N 1
ATOM 749 C CA . LYS A 1 92 ? -4.252 -5.158 -0.876 1.00 97.25 92 LYS A CA 1
ATOM 750 C C . LYS A 1 92 ? -4.416 -4.165 0.273 1.00 97.25 92 LYS A C 1
ATOM 752 O O . LYS A 1 92 ? -5.081 -4.485 1.247 1.00 97.25 92 LYS A O 1
ATOM 757 N N . ALA A 1 93 ? -3.804 -2.988 0.174 1.00 97.06 93 ALA A N 1
ATOM 758 C CA . ALA A 1 93 ? -3.939 -1.948 1.185 1.00 97.06 93 ALA A CA 1
ATOM 759 C C . ALA A 1 93 ? -5.387 -1.448 1.283 1.00 97.06 93 ALA A C 1
ATOM 761 O O . ALA A 1 93 ? -5.894 -1.314 2.390 1.00 97.06 93 ALA A O 1
ATOM 762 N N . ASP A 1 94 ? -6.061 -1.257 0.148 1.00 97.00 94 ASP A N 1
ATOM 763 C CA .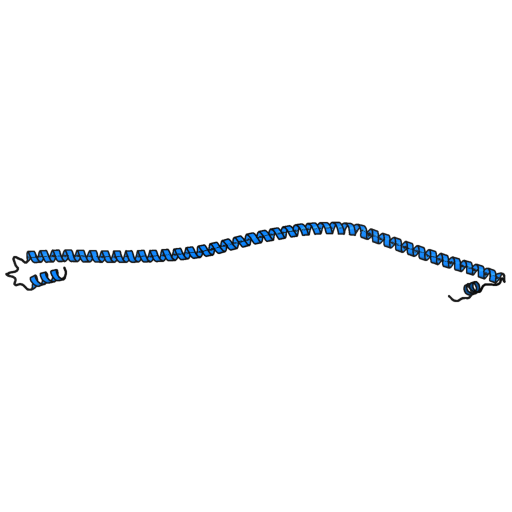 ASP A 1 94 ? -7.473 -0.868 0.104 1.00 97.00 94 ASP A CA 1
ATOM 764 C C . ASP A 1 94 ? -8.377 -1.962 0.697 1.00 97.00 94 ASP A C 1
ATOM 766 O O . ASP A 1 94 ? -9.282 -1.664 1.474 1.00 97.00 94 ASP A O 1
ATOM 770 N N . GLU A 1 95 ? -8.112 -3.238 0.392 1.00 97.00 95 GLU A N 1
ATOM 771 C CA . GLU A 1 95 ? -8.831 -4.373 0.988 1.00 97.00 95 GLU A CA 1
ATOM 772 C C . GLU A 1 95 ? -8.663 -4.436 2.514 1.00 97.00 95 GLU A C 1
ATOM 774 O O . GLU A 1 95 ? -9.641 -4.637 3.236 1.00 97.00 95 GLU A O 1
ATOM 779 N N . GLU A 1 96 ? -7.439 -4.261 3.021 1.00 96.81 96 GLU A N 1
ATOM 780 C CA . GLU A 1 96 ? -7.184 -4.210 4.466 1.00 96.81 96 GLU A CA 1
ATOM 781 C C . GLU A 1 96 ? -7.802 -2.965 5.114 1.00 96.81 96 GLU A C 1
ATOM 783 O O . GLU A 1 96 ? -8.335 -3.058 6.219 1.00 96.81 96 GLU A O 1
ATOM 788 N N . GLY A 1 97 ? -7.795 -1.823 4.419 1.00 96.75 97 GLY A N 1
ATOM 789 C CA . GLY A 1 97 ? -8.488 -0.607 4.843 1.00 96.75 97 GLY A CA 1
ATOM 790 C C . GLY A 1 97 ? -9.984 -0.852 5.030 1.00 96.75 97 GLY A C 1
ATOM 791 O O . GLY A 1 97 ? -10.515 -0.601 6.109 1.00 96.75 97 GLY A O 1
ATOM 792 N N . GLY A 1 98 ? -10.638 -1.467 4.040 1.00 97.19 98 GLY A N 1
ATOM 793 C CA . GLY A 1 98 ? -12.050 -1.843 4.139 1.00 97.19 98 GLY A CA 1
ATOM 794 C C . GLY A 1 98 ? -12.336 -2.807 5.297 1.00 97.19 98 GLY A C 1
ATOM 795 O O . GLY A 1 98 ? -13.301 -2.623 6.036 1.00 97.19 98 GLY A O 1
ATOM 796 N N . ARG A 1 99 ? -11.467 -3.803 5.529 1.00 96.56 99 ARG A N 1
ATOM 797 C CA . ARG A 1 99 ? -11.601 -4.707 6.689 1.00 96.56 99 ARG A CA 1
ATOM 798 C C . ARG A 1 99 ? -11.455 -3.972 8.018 1.00 96.56 99 ARG A C 1
ATOM 800 O O . ARG A 1 99 ? -12.174 -4.290 8.966 1.00 96.56 99 ARG A O 1
ATOM 807 N N . ALA A 1 100 ? -10.519 -3.032 8.110 1.00 96.50 100 ALA A N 1
ATOM 808 C CA . ALA A 1 100 ? -10.313 -2.236 9.311 1.00 96.50 100 ALA A CA 1
ATOM 809 C C . ALA A 1 100 ? -11.539 -1.363 9.612 1.00 96.50 100 ALA A C 1
ATOM 811 O O . ALA A 1 100 ? -11.988 -1.338 10.760 1.00 96.50 100 ALA A O 1
ATOM 812 N N . ASP A 1 101 ? -12.119 -0.735 8.590 1.00 97.38 101 ASP A N 1
ATOM 813 C CA . ASP A 1 101 ? -13.332 0.073 8.715 1.00 97.38 101 ASP A CA 1
ATOM 814 C C . ASP A 1 101 ? -14.532 -0.773 9.167 1.00 97.38 101 ASP A C 1
ATOM 816 O O . ASP A 1 101 ? -15.223 -0.407 10.122 1.00 97.38 101 ASP A O 1
ATOM 820 N N . ASP A 1 102 ? -14.729 -1.955 8.575 1.00 97.44 102 ASP A N 1
ATOM 821 C CA . ASP A 1 102 ? -15.784 -2.895 8.975 1.00 97.44 102 ASP A CA 1
ATOM 822 C C . ASP A 1 102 ? -15.638 -3.349 10.436 1.00 97.44 102 ASP A C 1
ATOM 824 O O . ASP A 1 102 ? -16.618 -3.453 11.184 1.00 97.44 102 ASP A O 1
ATOM 828 N N . LEU A 1 103 ? -14.409 -3.653 10.862 1.00 97.06 103 LEU A N 1
ATOM 829 C CA . LEU A 1 103 ? -14.123 -4.036 12.244 1.00 97.06 103 LEU A CA 1
ATOM 830 C C . LEU A 1 103 ? -14.334 -2.865 13.202 1.00 97.06 103 LEU A C 1
ATOM 832 O O . LEU A 1 103 ? -14.875 -3.063 14.292 1.00 97.06 103 LEU A O 1
ATOM 836 N N . HIS A 1 104 ? -13.946 -1.657 12.800 1.00 97.44 104 HIS A N 1
ATOM 837 C CA . HIS A 1 104 ? -14.165 -0.458 13.590 1.00 97.44 104 HIS A CA 1
ATOM 838 C C . HIS A 1 104 ? -15.660 -0.171 13.760 1.00 97.44 104 HIS A C 1
ATOM 840 O O . HIS A 1 104 ? -16.106 0.062 14.882 1.00 97.44 104 HIS A O 1
ATOM 846 N N . ALA A 1 105 ? -16.451 -0.281 12.690 1.00 97.81 105 ALA A N 1
ATOM 847 C CA . ALA A 1 105 ? -17.900 -0.115 12.744 1.00 97.81 105 ALA A CA 1
ATOM 848 C C . ALA A 1 105 ? -18.545 -1.098 13.737 1.00 97.81 105 ALA A C 1
ATOM 850 O O . ALA A 1 105 ? -19.292 -0.685 14.626 1.00 97.81 105 ALA A O 1
ATOM 851 N N . LYS A 1 106 ? -18.176 -2.386 13.666 1.00 97.69 106 LYS A N 1
ATOM 852 C CA . LYS A 1 106 ? -18.638 -3.407 14.625 1.00 97.69 106 LYS A CA 1
ATOM 853 C C . LYS A 1 106 ? -18.194 -3.105 16.054 1.00 97.69 106 LYS A C 1
ATOM 855 O O . LYS A 1 106 ? -18.951 -3.325 16.995 1.00 97.69 106 LYS A O 1
ATOM 860 N N . PHE A 1 107 ? -16.969 -2.621 16.244 1.00 97.69 107 PHE A N 1
ATOM 861 C CA . PHE A 1 107 ? -16.479 -2.235 17.565 1.00 97.69 107 PHE A CA 1
ATOM 862 C C . PHE A 1 107 ? -17.300 -1.084 18.155 1.00 97.69 107 PHE A C 1
ATOM 864 O O . PHE A 1 107 ? -17.683 -1.153 19.323 1.00 97.69 107 PHE A O 1
ATOM 871 N N . VAL A 1 108 ? -17.603 -0.058 17.356 1.00 97.88 108 VAL A N 1
ATOM 872 C CA . VAL A 1 108 ? -18.427 1.081 17.783 1.00 97.88 108 VAL A CA 1
ATOM 873 C C . VAL A 1 108 ? -19.832 0.618 18.168 1.00 97.88 108 VAL A C 1
ATOM 875 O O . VAL A 1 108 ? -20.299 0.973 19.247 1.00 97.88 108 VAL A O 1
ATOM 878 N N . GLU A 1 109 ? -20.461 -0.242 17.365 1.00 97.69 109 GLU A N 1
ATOM 879 C CA . GLU A 1 109 ? -21.772 -0.827 17.680 1.00 97.69 109 GLU A CA 1
ATOM 880 C C . GLU A 1 109 ? -21.754 -1.561 19.033 1.00 97.69 109 GLU A C 1
ATOM 882 O O . GLU A 1 109 ? -22.566 -1.281 19.917 1.00 97.69 109 GLU A O 1
ATOM 887 N N . ARG A 1 110 ? -20.767 -2.440 19.255 1.00 97.00 110 ARG A N 1
ATOM 888 C CA . ARG A 1 110 ? -20.610 -3.159 20.533 1.00 97.00 110 ARG A CA 1
ATOM 889 C C . ARG A 1 110 ? -20.332 -2.229 21.708 1.00 97.00 110 ARG A C 1
ATOM 891 O O . ARG A 1 110 ? -20.803 -2.478 22.820 1.00 97.00 110 ARG A O 1
ATOM 898 N N . LEU A 1 111 ? -19.573 -1.161 21.486 1.00 97.38 111 LEU A N 1
ATOM 899 C CA . LEU A 1 111 ? -19.303 -0.160 22.510 1.00 97.38 111 LEU A CA 1
ATOM 900 C C . LEU A 1 111 ? -20.589 0.573 22.911 1.00 97.38 111 LEU A C 1
ATOM 902 O O . LEU A 1 111 ? -20.810 0.817 24.098 1.00 97.38 111 LEU A O 1
ATOM 906 N N . GLU A 1 112 ? -21.450 0.903 21.952 1.00 97.19 112 GLU A N 1
ATOM 907 C CA . GLU A 1 112 ? -22.754 1.507 22.222 1.00 97.19 112 GLU A CA 1
ATOM 908 C C . GLU A 1 112 ? -23.697 0.554 22.961 1.00 97.19 112 GLU A C 1
ATOM 910 O O . GLU A 1 112 ? -24.328 0.967 23.936 1.00 97.19 112 GLU A O 1
ATOM 915 N N . GLU A 1 113 ? -23.759 -0.721 22.566 1.00 96.88 113 GLU A N 1
ATOM 916 C CA . GLU A 1 113 ? -24.496 -1.757 23.305 1.00 96.88 113 GLU A CA 1
ATOM 917 C C . GLU A 1 113 ? -24.019 -1.843 24.761 1.00 96.88 113 GLU A C 1
ATOM 919 O O . GLU A 1 113 ? -24.825 -1.784 25.691 1.00 96.88 113 GLU A O 1
ATOM 924 N N . SER A 1 114 ? -22.702 -1.897 24.978 1.00 96.50 114 SER A N 1
ATOM 925 C CA . SER A 1 114 ? -22.122 -1.931 26.322 1.00 96.50 114 SER A CA 1
ATOM 926 C C . SER A 1 114 ? -22.451 -0.676 27.131 1.00 96.50 114 SER A C 1
ATOM 928 O O . SER A 1 114 ? -22.698 -0.778 28.333 1.00 96.50 114 SER A O 1
ATOM 930 N N . ARG A 1 115 ? -22.474 0.505 26.501 1.00 96.62 115 ARG A N 1
ATOM 931 C CA . ARG A 1 115 ? -22.866 1.758 27.166 1.00 96.62 115 ARG A CA 1
ATOM 932 C C . ARG A 1 115 ? -24.326 1.733 27.607 1.00 96.62 115 ARG A C 1
ATOM 934 O O . ARG A 1 115 ? -24.608 2.196 28.708 1.00 96.62 115 ARG A O 1
ATOM 941 N N . LYS A 1 116 ? -25.235 1.174 26.799 1.00 96.81 116 LYS A N 1
ATOM 942 C CA . LYS A 1 116 ? -26.651 1.008 27.178 1.00 96.81 116 LYS A CA 1
ATOM 943 C C . LYS A 1 116 ? -26.789 0.110 28.405 1.00 96.81 116 LYS A C 1
ATOM 945 O O . LYS A 1 116 ? -27.430 0.506 29.372 1.00 96.81 116 LYS A O 1
ATOM 950 N N . VAL A 1 117 ? -26.106 -1.035 28.410 1.00 96.44 117 VAL A N 1
ATOM 951 C CA . VAL A 1 117 ? -26.107 -1.954 29.561 1.00 96.44 117 VAL A CA 1
ATOM 952 C C . VAL A 1 117 ? -25.535 -1.283 30.811 1.00 96.44 117 VAL A C 1
ATOM 954 O O . VAL A 1 117 ? -26.115 -1.393 31.888 1.00 96.44 117 VAL A O 1
ATOM 957 N N . ASN A 1 118 ? -24.430 -0.543 30.689 1.00 95.31 118 ASN A N 1
ATOM 958 C CA . ASN A 1 118 ? -23.883 0.199 31.826 1.00 95.31 118 ASN A CA 1
ATOM 959 C C . ASN A 1 118 ? -24.863 1.251 32.357 1.00 95.31 118 ASN A C 1
ATOM 961 O O . ASN A 1 118 ? -25.001 1.374 33.569 1.00 95.31 118 ASN A O 1
ATOM 965 N N . ALA A 1 119 ? -25.575 1.961 31.480 1.00 95.94 119 ALA A N 1
ATOM 966 C CA . ALA A 1 119 ? -26.586 2.923 31.905 1.00 95.94 119 ALA A CA 1
ATOM 967 C C . ALA A 1 119 ? -27.731 2.245 32.682 1.00 95.94 119 ALA A C 1
ATOM 969 O O . ALA A 1 119 ? -28.181 2.775 33.696 1.00 95.94 119 ALA A O 1
ATOM 970 N N . GLU A 1 120 ? -28.171 1.055 32.264 1.00 95.81 120 GLU A N 1
ATOM 971 C CA . GLU A 1 120 ? -29.155 0.264 33.017 1.00 95.81 120 GLU A CA 1
ATOM 972 C C . GLU A 1 120 ? -28.610 -0.166 34.387 1.00 95.81 120 GLU A C 1
ATOM 974 O O . GLU A 1 120 ? -29.292 -0.039 35.407 1.00 95.81 120 GLU A O 1
ATOM 979 N N . ILE A 1 121 ? -27.355 -0.622 34.437 1.00 94.81 121 ILE A N 1
ATOM 980 C CA . ILE A 1 121 ? -26.673 -0.987 35.684 1.00 94.81 121 ILE A CA 1
ATOM 981 C C . ILE A 1 121 ? -26.592 0.211 36.639 1.00 94.81 121 ILE A C 1
ATOM 983 O O . ILE A 1 121 ? -26.856 0.049 37.834 1.00 94.81 121 ILE A O 1
ATOM 987 N N . ASP A 1 122 ? -26.272 1.400 36.129 1.00 95.00 122 ASP A N 1
ATOM 988 C CA . ASP A 1 122 ? -26.174 2.634 36.913 1.00 95.00 122 ASP A CA 1
ATOM 989 C C . ASP A 1 122 ? -27.518 3.045 37.532 1.00 95.00 122 ASP A C 1
ATOM 991 O O . ASP A 1 122 ? -27.533 3.643 38.610 1.00 95.00 122 ASP A O 1
ATOM 995 N N . VAL A 1 123 ? -28.643 2.673 36.913 1.00 95.25 123 VAL A N 1
ATOM 996 C CA . VAL A 1 123 ? -29.991 2.873 37.471 1.00 95.25 123 VAL A CA 1
ATOM 997 C C . VAL A 1 123 ? -30.324 1.816 38.529 1.00 95.25 123 VAL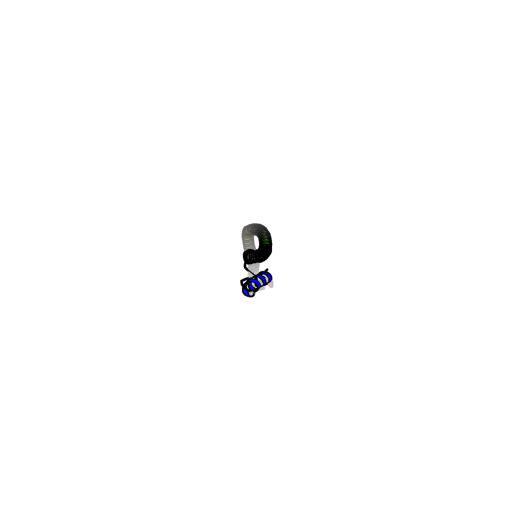 A C 1
ATOM 999 O O . VAL A 1 123 ? -30.799 2.152 39.614 1.00 95.25 123 VAL A O 1
ATOM 1002 N N . VAL A 1 124 ? -30.039 0.538 38.260 1.00 95.69 124 VAL A N 1
ATOM 1003 C CA . VAL A 1 124 ? -30.446 -0.579 39.134 1.00 95.69 124 VAL A CA 1
ATOM 1004 C C . VAL A 1 124 ? -29.571 -0.697 40.390 1.00 95.69 124 VAL A C 1
ATOM 1006 O O . VAL A 1 124 ? -30.057 -1.029 41.476 1.00 95.69 124 VAL A O 1
ATOM 1009 N N . LEU A 1 125 ? -28.266 -0.424 40.299 1.00 95.38 125 LEU A N 1
ATOM 1010 C CA . LEU A 1 125 ? -27.337 -0.561 41.430 1.00 95.38 125 LEU A CA 1
ATOM 1011 C C . LEU A 1 125 ? -27.719 0.294 42.653 1.00 95.38 125 LEU A C 1
ATOM 1013 O O . LEU A 1 125 ? -27.676 -0.234 43.774 1.00 95.38 125 LEU A O 1
ATOM 1017 N N . PRO A 1 126 ? -28.075 1.584 42.503 1.00 96.25 126 PRO A N 1
ATOM 1018 C CA . PRO A 1 126 ? -28.586 2.401 43.599 1.00 96.25 126 PRO A CA 1
ATOM 1019 C C . PRO A 1 126 ? -29.821 1.799 44.271 1.00 96.25 126 PRO A C 1
ATOM 1021 O O . PRO A 1 126 ? -29.870 1.735 45.501 1.00 96.25 126 PRO A O 1
ATOM 1024 N N . GLU A 1 127 ? -30.779 1.286 43.496 1.00 95.62 127 GLU A N 1
ATOM 1025 C CA . GLU A 1 127 ? -31.995 0.664 44.032 1.00 95.62 127 GLU A CA 1
ATOM 1026 C C . GLU A 1 127 ? -31.666 -0.570 44.876 1.00 95.62 127 GLU A C 1
ATOM 1028 O O . GLU A 1 127 ? -32.138 -0.711 46.009 1.00 95.62 127 GLU A O 1
ATOM 1033 N N . VAL A 1 128 ? -30.773 -1.430 44.379 1.00 95.44 128 VAL A N 1
ATOM 1034 C CA . VAL A 1 128 ? -30.287 -2.602 45.121 1.00 95.44 128 VAL A CA 1
ATOM 1035 C C . VAL A 1 128 ? -29.577 -2.183 46.412 1.00 95.44 128 VAL A C 1
ATOM 1037 O O . VAL A 1 128 ? -29.769 -2.811 47.461 1.00 95.44 128 VAL A O 1
ATOM 1040 N N . ARG A 1 129 ? -28.762 -1.120 46.378 1.00 95.88 129 ARG A N 1
ATOM 1041 C CA . ARG A 1 129 ? -28.079 -0.589 47.573 1.00 95.88 129 ARG A CA 1
ATOM 1042 C C . ARG A 1 129 ? -29.082 -0.085 48.611 1.00 95.88 129 ARG A C 1
ATOM 1044 O O . ARG A 1 129 ? -28.931 -0.409 49.794 1.00 95.88 129 ARG A O 1
ATOM 1051 N N . GLU A 1 130 ? -30.119 0.628 48.183 1.00 96.44 130 GLU A N 1
ATOM 1052 C CA . GLU A 1 130 ? -31.179 1.114 49.068 1.00 96.44 130 GLU A CA 1
ATOM 1053 C C . GLU A 1 130 ? -32.017 -0.026 49.652 1.00 96.44 130 GLU A C 1
ATOM 1055 O O . GLU A 1 130 ? -32.267 -0.055 50.860 1.00 96.44 130 GLU A O 1
ATOM 1060 N N . LEU A 1 131 ? -32.380 -1.031 48.852 1.00 95.62 131 LEU A N 1
ATOM 1061 C CA . LEU A 1 131 ? -33.069 -2.225 49.346 1.00 95.62 131 LEU A CA 1
ATOM 1062 C C . LEU A 1 131 ? -32.231 -2.971 50.391 1.00 95.62 131 LEU A C 1
ATOM 1064 O O . LEU A 1 131 ? -32.739 -3.309 51.462 1.00 95.62 131 LEU A O 1
ATOM 1068 N N . ARG A 1 132 ? -30.925 -3.153 50.153 1.00 95.19 132 ARG A N 1
ATOM 1069 C CA . ARG A 1 132 ? -30.008 -3.750 51.144 1.00 95.19 132 ARG A CA 1
ATOM 1070 C C . ARG A 1 132 ? -29.927 -2.924 52.428 1.00 95.19 132 ARG A C 1
ATOM 1072 O O . ARG A 1 132 ? -29.836 -3.488 53.519 1.00 95.19 132 ARG A O 1
ATOM 1079 N N . LYS A 1 133 ? -29.951 -1.592 52.333 1.00 96.38 133 LYS A N 1
ATOM 1080 C CA . LYS A 1 133 ? -29.967 -0.697 53.501 1.00 96.38 133 LYS A CA 1
ATOM 1081 C C . LYS A 1 133 ? -31.261 -0.852 54.303 1.00 96.38 133 LYS A C 1
ATOM 1083 O O . LYS A 1 133 ? -31.191 -1.045 55.517 1.00 96.38 133 LYS A O 1
ATOM 1088 N N . LYS A 1 134 ? -32.417 -0.852 53.632 1.00 95.62 134 LYS A N 1
ATOM 1089 C CA . LYS A 1 134 ? -33.731 -1.081 54.255 1.00 95.62 134 LYS A CA 1
ATOM 1090 C C . LYS A 1 134 ? -33.807 -2.450 54.930 1.00 95.62 134 LYS A C 1
ATOM 1092 O O . LYS A 1 134 ? -34.247 -2.530 56.074 1.00 95.62 134 LYS A O 1
ATOM 1097 N N . LEU A 1 135 ? -33.313 -3.499 54.271 1.00 94.62 135 LEU A N 1
ATOM 1098 C CA . LEU A 1 135 ? -33.283 -4.854 54.822 1.00 94.62 135 LEU A CA 1
ATOM 1099 C C . LEU A 1 135 ? -32.434 -4.932 56.099 1.00 94.62 135 LEU A C 1
ATOM 1101 O O . LEU A 1 135 ? -32.884 -5.484 57.100 1.00 94.62 135 LEU A O 1
ATOM 1105 N N . ARG A 1 136 ? -31.240 -4.320 56.102 1.00 95.25 136 ARG A N 1
ATOM 1106 C CA . ARG A 1 136 ? -30.390 -4.243 57.304 1.00 95.25 136 ARG A CA 1
ATOM 1107 C C . ARG A 1 136 ? -31.080 -3.505 58.450 1.00 95.25 136 ARG A C 1
ATOM 1109 O O . ARG A 1 136 ? -31.073 -3.999 59.574 1.00 95.25 136 ARG A O 1
ATOM 1116 N N . ALA A 1 137 ? -31.714 -2.367 58.171 1.00 94.88 137 ALA A N 1
ATOM 1117 C CA . ALA A 1 137 ? -32.445 -1.608 59.184 1.00 94.88 137 ALA A CA 1
ATOM 1118 C C . ALA A 1 137 ? -33.642 -2.395 59.750 1.00 94.88 137 ALA A C 1
ATOM 1120 O O . ALA A 1 137 ? -33.874 -2.386 60.959 1.00 94.88 137 ALA A O 1
ATOM 1121 N N . ALA A 1 138 ? -34.388 -3.106 58.900 1.00 93.56 138 ALA A N 1
ATOM 1122 C CA . ALA A 1 138 ? -35.489 -3.965 59.329 1.00 93.56 138 ALA A CA 1
ATOM 1123 C C . ALA A 1 138 ? -34.997 -5.137 60.195 1.00 93.56 138 ALA A C 1
ATOM 1125 O O . ALA A 1 138 ? -35.567 -5.389 61.256 1.00 93.56 138 ALA A O 1
ATOM 1126 N N . GLY A 1 139 ? -33.904 -5.794 59.792 1.00 92.88 139 GLY A N 1
ATOM 1127 C CA . GLY A 1 139 ? -33.267 -6.861 60.567 1.00 92.88 139 GLY A CA 1
ATOM 1128 C C . GLY A 1 139 ? -32.797 -6.390 61.945 1.00 92.88 139 GLY A C 1
ATOM 1129 O O . GLY A 1 139 ? -33.090 -7.039 62.946 1.00 92.88 139 GLY A O 1
ATOM 1130 N N . GLN A 1 140 ? -32.158 -5.217 62.025 1.00 93.25 140 GLN A N 1
ATOM 1131 C CA . GLN A 1 140 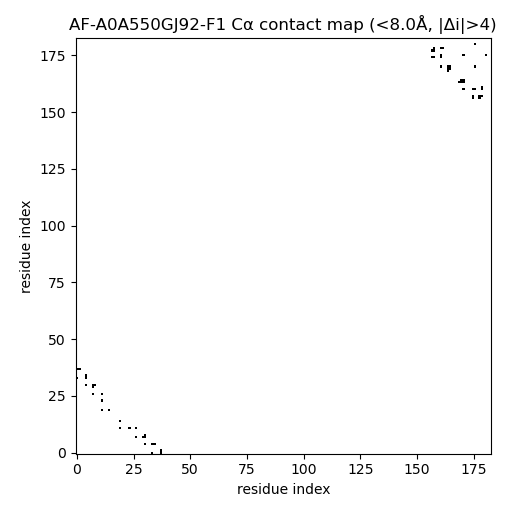? -31.759 -4.617 63.305 1.00 93.25 140 GLN A CA 1
ATOM 1132 C C . GLN A 1 140 ? -32.968 -4.305 64.194 1.00 93.25 140 GLN A C 1
ATOM 1134 O O . GLN A 1 140 ? -32.961 -4.649 65.372 1.00 93.25 140 GLN A O 1
ATOM 1139 N N . ARG A 1 141 ? -34.037 -3.715 63.642 1.00 91.81 141 ARG A N 1
ATOM 1140 C CA . ARG A 1 141 ? -35.272 -3.441 64.400 1.00 91.81 141 ARG A CA 1
ATOM 1141 C C . ARG A 1 141 ? -35.917 -4.718 64.937 1.00 91.81 141 ARG A C 1
ATOM 1143 O O . ARG A 1 141 ? -36.393 -4.718 66.068 1.00 91.81 141 ARG A O 1
ATOM 1150 N N . LEU A 1 142 ? -35.940 -5.787 64.142 1.00 90.38 142 LEU A N 1
ATOM 1151 C CA . LEU A 1 142 ? -36.451 -7.092 64.565 1.00 90.38 142 LEU A CA 1
ATOM 1152 C C . LEU A 1 142 ? -35.596 -7.697 65.680 1.00 90.38 142 LEU A C 1
ATOM 1154 O O . LEU A 1 142 ? -36.162 -8.168 66.661 1.00 90.38 142 LEU A O 1
ATOM 1158 N N . SER A 1 143 ? -34.265 -7.634 65.565 1.00 89.50 143 SER A N 1
ATOM 1159 C CA . SER A 1 143 ? -33.353 -8.092 66.622 1.00 89.50 143 SER A CA 1
ATOM 1160 C C . SER A 1 143 ? -33.588 -7.326 67.918 1.00 89.50 143 SER A C 1
ATOM 1162 O O . SER A 1 143 ? -33.870 -7.939 68.938 1.00 89.50 143 SER A O 1
ATOM 1164 N N . VAL A 1 144 ? -33.596 -5.990 67.864 1.00 91.38 144 VAL A N 1
ATOM 1165 C CA . VAL A 1 144 ? -33.830 -5.145 69.044 1.00 91.38 144 VAL A CA 1
ATOM 1166 C C . VAL A 1 144 ? -35.187 -5.443 69.679 1.00 91.38 144 VAL A C 1
ATOM 1168 O O . VAL A 1 144 ? -35.264 -5.597 70.893 1.00 91.38 144 VAL A O 1
ATOM 1171 N N . ARG A 1 145 ? -36.257 -5.580 68.883 1.00 89.69 145 ARG A N 1
ATOM 1172 C CA . ARG A 1 145 ? -37.585 -5.952 69.404 1.00 89.69 145 ARG A CA 1
ATOM 1173 C C . ARG A 1 145 ? -37.591 -7.333 70.047 1.00 89.69 145 ARG A C 1
ATOM 1175 O O . ARG A 1 145 ? -38.243 -7.516 71.070 1.00 89.69 145 ARG A O 1
ATOM 1182 N N . ARG A 1 146 ? -36.889 -8.300 69.456 1.00 88.25 146 ARG A N 1
ATOM 1183 C CA . ARG A 1 146 ? -36.770 -9.651 70.007 1.00 88.25 146 ARG A CA 1
ATOM 1184 C C . ARG A 1 146 ? -36.019 -9.625 71.336 1.00 88.25 146 ARG A C 1
ATOM 1186 O O . ARG A 1 146 ? -36.511 -10.195 72.302 1.00 88.25 146 ARG A O 1
ATOM 1193 N N . ASP A 1 147 ? -34.902 -8.911 71.403 1.00 88.94 147 ASP A N 1
ATOM 1194 C CA . ASP A 1 147 ? -34.090 -8.778 72.614 1.00 88.94 147 ASP A CA 1
ATOM 1195 C C . ASP A 1 147 ? -34.855 -8.041 73.718 1.00 88.94 147 ASP A C 1
ATOM 1197 O O . ASP A 1 147 ? -34.838 -8.465 74.871 1.00 88.94 147 ASP A O 1
ATOM 1201 N N . GLN A 1 148 ? -35.589 -6.979 73.371 1.00 88.94 148 GLN A N 1
ATOM 1202 C CA . GLN A 1 148 ? -36.488 -6.276 74.290 1.00 88.94 148 GLN A CA 1
ATOM 1203 C C . GLN A 1 148 ? -37.610 -7.184 74.795 1.00 88.94 148 GLN A C 1
ATOM 1205 O O . GLN A 1 148 ? -37.869 -7.200 75.992 1.00 88.94 148 GLN A O 1
ATOM 1210 N N . GLY A 1 149 ? -38.242 -7.972 73.920 1.00 88.56 149 GLY A N 1
ATOM 1211 C CA . GLY A 1 149 ? -39.278 -8.926 74.318 1.00 88.56 149 GLY A CA 1
ATOM 1212 C C . GLY A 1 149 ? -38.745 -10.018 75.248 1.00 88.56 149 GLY A C 1
ATOM 1213 O O . GLY A 1 149 ? -39.395 -10.355 76.233 1.00 88.56 149 GLY A O 1
ATOM 1214 N N . ILE A 1 150 ? -37.540 -10.530 74.982 1.00 86.50 150 ILE A N 1
ATOM 1215 C CA . ILE A 1 150 ? -36.872 -11.506 75.853 1.00 86.50 150 ILE A CA 1
ATOM 1216 C C . ILE A 1 150 ? -36.535 -10.874 77.209 1.00 86.50 150 ILE A C 1
ATOM 1218 O O . ILE A 1 150 ? -36.805 -11.484 78.241 1.00 86.50 150 ILE A O 1
ATOM 1222 N N . ARG A 1 151 ? -35.985 -9.652 77.226 1.00 86.06 151 ARG A N 1
ATOM 1223 C CA . ARG A 1 151 ? -35.668 -8.928 78.469 1.00 86.06 151 ARG A CA 1
ATOM 1224 C C . ARG A 1 151 ? -36.918 -8.629 79.288 1.00 86.06 151 ARG A C 1
ATOM 1226 O O . ARG A 1 151 ? -36.929 -8.956 80.466 1.00 86.06 151 ARG A O 1
ATOM 1233 N N . ALA A 1 152 ? -37.971 -8.104 78.666 1.00 86.94 152 ALA A N 1
ATOM 1234 C CA . ALA A 1 152 ? -39.238 -7.811 79.332 1.00 86.94 152 ALA A CA 1
ATOM 1235 C C . ALA A 1 152 ? -39.854 -9.077 79.945 1.00 86.94 152 ALA A C 1
ATOM 1237 O O . ALA A 1 152 ? -40.199 -9.082 81.120 1.00 86.94 152 ALA A O 1
ATOM 1238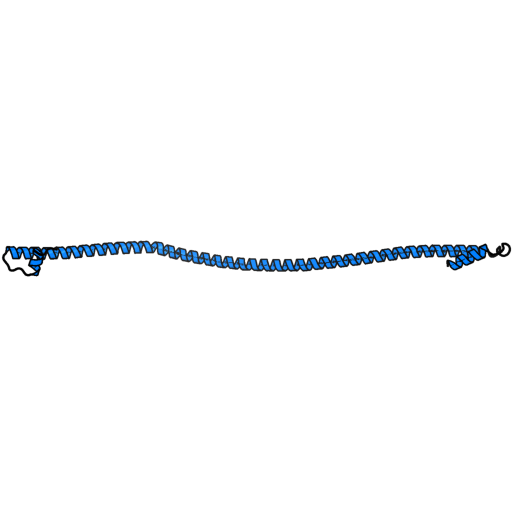 N N . LYS A 1 153 ? -39.882 -10.191 79.201 1.00 84.81 153 LYS A N 1
ATOM 1239 C CA . LYS A 1 153 ? -40.348 -11.486 79.723 1.00 84.81 153 LYS A CA 1
ATOM 1240 C C . LYS A 1 153 ? -39.498 -11.970 80.905 1.00 84.81 153 LYS A C 1
ATOM 1242 O O . LYS A 1 153 ? -40.025 -12.516 81.869 1.00 84.81 153 LYS A O 1
ATOM 1247 N N . ARG A 1 154 ? -38.174 -11.778 80.841 1.00 84.19 154 ARG A N 1
ATOM 1248 C CA . ARG A 1 154 ? -37.244 -12.133 81.925 1.00 84.19 154 ARG A CA 1
ATOM 1249 C C . ARG A 1 154 ? -37.474 -11.262 83.166 1.00 84.19 154 ARG A C 1
ATOM 1251 O O . ARG A 1 154 ? -37.417 -11.780 84.276 1.00 84.19 154 ARG A O 1
ATOM 1258 N N . GLU A 1 155 ? -37.766 -9.975 82.992 1.00 84.50 155 GLU A N 1
ATOM 1259 C CA . GLU A 1 155 ? -38.115 -9.054 84.081 1.00 84.50 155 GLU A CA 1
ATOM 1260 C C . GLU A 1 155 ? -39.483 -9.370 84.700 1.00 84.50 155 GLU A C 1
ATOM 1262 O O . GLU A 1 155 ? -39.590 -9.414 85.925 1.00 84.50 155 GLU A O 1
ATOM 1267 N N . GLU A 1 156 ? -40.505 -9.676 83.897 1.00 85.88 156 GLU A N 1
ATOM 1268 C CA . GLU A 1 156 ? -41.812 -10.151 84.378 1.00 85.88 156 GLU A CA 1
ATOM 1269 C C . GLU A 1 156 ? -41.649 -11.405 85.247 1.00 85.88 156 GLU A C 1
ATOM 1271 O O . GLU A 1 156 ? -42.054 -11.416 86.407 1.00 85.88 156 GLU A O 1
ATOM 1276 N N . LEU A 1 157 ? -40.940 -12.423 84.748 1.00 83.69 157 LEU A N 1
ATOM 1277 C CA . LEU A 1 157 ? -40.659 -13.641 85.514 1.00 83.69 157 LEU A CA 1
ATOM 1278 C C . LEU A 1 157 ? -39.872 -13.354 86.804 1.00 83.69 157 LEU A C 1
ATOM 1280 O O . LEU A 1 157 ? -40.131 -13.965 87.840 1.00 83.69 157 LEU A O 1
ATOM 1284 N N . ARG A 1 158 ? -38.933 -12.399 86.776 1.00 82.94 158 ARG A N 1
ATOM 1285 C CA . ARG A 1 158 ? -38.161 -11.995 87.961 1.00 82.94 158 ARG A CA 1
ATOM 1286 C C . ARG A 1 158 ? -39.030 -11.282 88.998 1.00 82.94 158 ARG A C 1
ATOM 1288 O O . ARG A 1 158 ? -38.896 -11.555 90.188 1.00 82.94 158 ARG A O 1
ATOM 1295 N N . THR A 1 159 ? -39.912 -10.382 88.569 1.00 84.19 159 THR A N 1
ATOM 1296 C CA . THR A 1 159 ? -40.831 -9.654 89.462 1.00 84.19 159 THR A CA 1
ATOM 1297 C C . THR A 1 159 ? -41.886 -10.574 90.070 1.00 84.19 159 THR A C 1
ATOM 1299 O O . THR A 1 159 ? -42.149 -10.483 91.269 1.00 84.19 159 THR A O 1
ATOM 1302 N N . GLU A 1 160 ? -42.426 -11.522 89.301 1.00 82.44 160 GLU A N 1
ATOM 1303 C CA . GLU A 1 160 ? -43.310 -12.567 89.825 1.00 82.44 160 GLU A CA 1
ATOM 1304 C C . GLU A 1 160 ? -42.600 -13.455 90.853 1.00 82.44 160 GLU A C 1
ATOM 1306 O O . GLU A 1 160 ? -43.156 -13.718 91.922 1.00 82.44 160 GLU A O 1
ATOM 1311 N N . ALA A 1 161 ? -41.357 -13.859 90.579 1.00 81.31 161 ALA A N 1
ATOM 1312 C CA . ALA A 1 161 ? -40.543 -14.617 91.522 1.00 81.31 161 ALA A CA 1
ATOM 1313 C C . ALA A 1 161 ? -40.247 -13.810 92.805 1.00 81.31 161 ALA A C 1
ATOM 1315 O O . ALA A 1 161 ? -40.393 -14.332 93.909 1.00 81.31 161 ALA A O 1
ATOM 1316 N N . MET A 1 162 ? -39.916 -12.516 92.699 1.00 79.81 162 MET A N 1
ATOM 1317 C CA . MET A 1 162 ? -39.749 -11.637 93.869 1.00 79.81 162 MET A CA 1
ATOM 1318 C C . MET A 1 162 ? -41.049 -11.479 94.671 1.00 79.81 162 MET A C 1
ATOM 1320 O O . MET A 1 162 ? -41.012 -11.464 95.901 1.00 79.81 162 MET A O 1
ATOM 1324 N N . ARG A 1 163 ? -42.207 -11.408 94.003 1.00 83.44 163 ARG A N 1
ATOM 1325 C CA . ARG A 1 163 ? -43.519 -11.359 94.665 1.00 83.44 163 ARG A CA 1
ATOM 1326 C C . ARG A 1 163 ? -43.798 -12.644 95.448 1.00 83.44 163 ARG A C 1
ATOM 1328 O O . ARG A 1 163 ? -44.217 -12.559 96.599 1.00 83.44 163 ARG A O 1
ATOM 1335 N N . LYS A 1 164 ? -43.534 -13.817 94.858 1.00 81.56 164 LYS A N 1
ATOM 1336 C CA . LYS A 1 164 ? -43.661 -15.122 95.538 1.00 81.56 164 LYS A CA 1
ATOM 1337 C C . LYS A 1 164 ? -42.734 -15.222 96.749 1.00 81.56 164 LYS A C 1
ATOM 1339 O O . LYS A 1 164 ? -43.174 -15.654 97.810 1.00 81.56 164 LYS A O 1
ATOM 1344 N N . LEU A 1 165 ? -41.491 -14.749 96.614 1.00 79.31 165 LEU A N 1
ATOM 1345 C CA . LEU A 1 165 ? -40.529 -14.677 97.717 1.00 79.31 165 LEU A CA 1
ATOM 1346 C C . LEU A 1 165 ? -41.055 -13.804 98.868 1.00 79.31 165 LEU A C 1
ATOM 1348 O O . LEU A 1 165 ? -41.026 -14.230 100.019 1.00 79.31 165 LEU A O 1
ATOM 1352 N N . GLY A 1 166 ? -41.576 -12.611 98.560 1.00 79.25 166 GLY A N 1
ATOM 1353 C CA . GLY A 1 166 ? -42.155 -11.700 99.554 1.00 79.25 166 GLY A CA 1
ATOM 1354 C C . GLY A 1 166 ? -43.432 -12.230 100.218 1.00 79.25 166 GLY A C 1
ATOM 1355 O O . GLY A 1 166 ? -43.696 -11.910 101.373 1.00 79.25 166 GLY A O 1
ATOM 1356 N N . ALA A 1 167 ? -44.198 -13.070 99.517 1.00 81.69 167 ALA A N 1
ATOM 1357 C CA . ALA A 1 167 ? -45.385 -13.748 100.042 1.00 81.69 167 ALA A CA 1
ATOM 1358 C C . ALA A 1 167 ? -45.069 -15.044 100.822 1.00 81.69 167 ALA A C 1
ATOM 1360 O O . ALA A 1 167 ? -45.976 -15.642 101.398 1.00 81.69 167 ALA A O 1
ATOM 1361 N N . GLY A 1 168 ? -43.804 -15.487 100.856 1.00 74.31 168 GLY A N 1
ATOM 1362 C CA . GLY A 1 168 ? -43.390 -16.734 101.512 1.00 74.31 168 GLY A CA 1
ATOM 1363 C C . GLY A 1 168 ? -43.789 -18.010 100.756 1.00 74.31 168 GLY A C 1
ATOM 1364 O O . GLY A 1 168 ? -43.793 -19.098 101.334 1.00 74.31 168 GLY A O 1
ATOM 1365 N N . GLU A 1 169 ? -44.137 -17.895 99.472 1.00 75.62 169 GLU A N 1
ATOM 1366 C CA . GLU A 1 169 ? -44.481 -19.027 98.609 1.00 75.62 169 GLU A CA 1
ATOM 1367 C C . GLU A 1 169 ? -43.211 -19.764 98.136 1.00 75.62 169 GLU A C 1
ATOM 1369 O O . GLU A 1 169 ? -42.140 -19.173 97.984 1.00 75.62 169 GLU A O 1
ATOM 1374 N N . LYS A 1 170 ? -43.307 -21.081 97.893 1.00 76.00 170 LYS A N 1
ATOM 1375 C CA . LYS A 1 170 ? -42.159 -21.880 97.425 1.00 76.00 170 LYS A CA 1
ATOM 1376 C C . LYS A 1 170 ? -41.756 -21.464 96.006 1.00 76.00 170 LYS A C 1
ATOM 1378 O O . LYS A 1 170 ? -42.580 -21.498 95.096 1.00 76.00 170 LYS A O 1
ATOM 1383 N N . LEU A 1 171 ? -40.478 -21.144 95.822 1.00 74.75 171 LEU A N 1
ATOM 1384 C CA . LEU A 1 171 ? -39.876 -20.836 94.522 1.00 74.75 171 LEU A CA 1
ATOM 1385 C C . LEU A 1 171 ? -39.436 -22.112 93.799 1.00 74.75 171 LEU A C 1
ATOM 1387 O O . LEU A 1 171 ? -38.942 -23.053 94.424 1.00 74.75 171 LEU A O 1
ATOM 1391 N N . SER A 1 172 ? -39.567 -22.130 92.474 1.00 80.19 172 SER A N 1
ATOM 1392 C CA . SER A 1 172 ? -38.934 -23.144 91.627 1.00 80.19 172 SER A CA 1
ATOM 1393 C C . SER A 1 172 ? -37.431 -22.873 91.445 1.00 80.19 172 SER A C 1
ATOM 1395 O O . SER A 1 172 ? -36.944 -21.757 91.645 1.00 80.19 172 SER A O 1
ATOM 1397 N N . LEU A 1 173 ? -36.673 -23.899 91.036 1.00 74.12 173 LEU A N 1
ATOM 1398 C CA . LEU A 1 173 ? -35.223 -23.799 90.817 1.00 74.12 173 LEU A CA 1
ATOM 1399 C C . LEU A 1 173 ? -34.860 -22.756 89.741 1.00 74.12 173 LEU A C 1
ATOM 1401 O O . LEU A 1 173 ? -33.831 -22.091 89.848 1.00 74.12 173 LEU A O 1
ATOM 1405 N N . GLU A 1 174 ? -35.699 -22.603 88.714 1.00 74.81 174 GLU A N 1
ATOM 1406 C CA . GLU A 1 174 ? -35.506 -21.617 87.643 1.00 74.81 174 GLU A CA 1
ATOM 1407 C C . GLU A 1 174 ? -35.748 -20.184 88.139 1.00 74.81 174 GLU A C 1
ATOM 1409 O O . GLU A 1 174 ? -34.958 -19.290 87.842 1.00 74.81 174 GLU A O 1
ATOM 1414 N N . GLU A 1 175 ? -36.765 -19.973 88.978 1.00 74.00 175 GLU A N 1
ATOM 1415 C CA . GLU A 1 175 ? -37.056 -18.680 89.614 1.00 74.00 175 GLU A CA 1
ATOM 1416 C C . GLU A 1 175 ? -35.960 -18.271 90.615 1.00 74.00 175 GLU A C 1
ATOM 1418 O O . GLU A 1 175 ? -35.564 -17.106 90.658 1.00 74.00 175 GLU A O 1
ATOM 1423 N N . MET A 1 176 ? -35.395 -19.225 91.368 1.00 70.75 176 MET A N 1
ATOM 1424 C CA . MET A 1 176 ? -34.226 -18.969 92.222 1.00 70.75 176 MET A CA 1
ATOM 1425 C C . MET A 1 176 ? -32.999 -18.545 91.407 1.00 70.75 176 MET A C 1
ATOM 1427 O O . MET A 1 176 ? -32.321 -17.590 91.787 1.00 70.75 176 MET A O 1
ATOM 1431 N N . LYS A 1 177 ? -32.725 -19.207 90.273 1.00 77.50 177 LYS A N 1
ATOM 1432 C CA . LYS A 1 177 ? -31.627 -18.823 89.368 1.00 77.50 177 LYS A CA 1
ATOM 1433 C C . LYS A 1 177 ? -31.844 -17.445 88.737 1.00 77.50 177 LYS A C 1
ATOM 1435 O O . LYS A 1 177 ? -30.880 -16.730 88.513 1.00 77.50 177 LYS A O 1
ATOM 1440 N N . LEU A 1 178 ? -33.087 -17.043 88.490 1.00 77.50 178 LEU A N 1
ATOM 1441 C CA . LEU A 1 178 ? -33.427 -15.709 87.979 1.00 77.50 178 LEU A CA 1
ATOM 1442 C C . LEU A 1 178 ? -33.193 -14.576 88.994 1.00 77.50 178 LEU A C 1
ATOM 1444 O O . LEU A 1 178 ? -32.956 -13.436 88.593 1.00 77.50 178 LEU A O 1
ATOM 1448 N N . ILE A 1 179 ? -33.289 -14.865 90.295 1.00 75.56 179 ILE A N 1
ATOM 1449 C CA . ILE A 1 179 ? -33.088 -13.878 91.369 1.00 75.56 179 ILE A CA 1
ATOM 1450 C C . ILE A 1 179 ? -31.625 -13.836 91.828 1.00 75.56 179 ILE A C 1
ATOM 1452 O O . ILE A 1 179 ? -31.107 -12.741 92.046 1.00 75.56 179 ILE A O 1
ATOM 1456 N N . TYR A 1 180 ? -30.986 -15.004 91.968 1.00 73.94 180 TYR A N 1
ATOM 1457 C CA . TYR A 1 180 ? -29.677 -15.175 92.615 1.00 73.94 180 TYR A CA 1
ATOM 1458 C C . TYR A 1 180 ? -28.566 -15.706 91.698 1.00 73.94 180 TYR A C 1
ATOM 1460 O O . TYR A 1 180 ? -27.428 -15.815 92.143 1.00 73.94 180 TYR A O 1
ATOM 1468 N N . GLY A 1 181 ? -28.871 -16.088 90.456 1.00 61.53 181 GLY A N 1
ATOM 1469 C CA . GLY A 1 181 ? -27.847 -16.485 89.493 1.00 61.53 181 GLY A CA 1
ATOM 1470 C C . GLY A 1 181 ? -27.078 -15.262 89.000 1.00 61.53 181 GLY A C 1
ATOM 1471 O O . GLY A 1 181 ? -27.691 -14.329 88.483 1.00 61.53 181 GLY A O 1
ATOM 1472 N N . GLU A 1 182 ? -25.757 -15.269 89.182 1.00 50.59 182 GLU A N 1
ATOM 1473 C CA . GLU A 1 182 ? -24.838 -14.368 88.477 1.00 50.59 182 GLU A CA 1
ATOM 1474 C C . GLU A 1 182 ? -24.929 -14.628 86.962 1.00 50.59 182 GLU A C 1
ATOM 1476 O O . GLU A 1 182 ? -25.199 -15.761 86.555 1.00 50.59 182 GLU A O 1
ATOM 1481 N N . ASP A 1 183 ? -24.791 -13.560 86.168 1.00 44.97 183 ASP A N 1
ATOM 1482 C CA . ASP A 1 183 ? -25.102 -13.502 84.726 1.00 44.97 183 ASP A CA 1
ATOM 1483 C C . ASP A 1 183 ? -24.548 -14.654 83.867 1.00 44.97 183 ASP A C 1
ATOM 1485 O O . ASP A 1 183 ? -23.354 -15.011 84.002 1.00 44.97 183 ASP A O 1
#

Secondary structure (DSSP, 8-state):
-HHHHHHHHHHHHHS-HHHHTTTHHHHHHHHHHHHHHHHHHHHHHHHHHHHHHHHHHHHHHHHHHHHHHHHHHHHHHHHHHHHHHHHHHHHHHHHHHHHHHHHHHHHHHHHHHHHHHHHHHHHHHHHHHHHHHHHHHHHHHHHHHHHHHHHHHHHHHHHHHHHHHHTTPPPPHHHHHHHH---

Mean predicted aligned error: 14.83 Å

Radius of gyration: 70.69 Å; Cα contacts (8 Å, |Δi|>4): 31; chains: 1; bounding box: 113×35×188 Å

Solvent-accessible surface area (backbone atoms only — not comparable to full-atom values): 9996 Å² total; per-residue (Å²): 106,72,67,57,42,53,48,52,55,45,56,67,73,72,54,64,74,84,75,39,71,88,50,45,65,60,51,50,52,50,45,49,52,50,51,52,53,50,56,50,50,54,52,50,50,54,52,48,52,55,50,50,53,52,51,51,52,52,51,51,53,53,49,52,54,49,52,54,50,52,52,53,49,53,51,48,55,53,50,49,55,51,50,54,51,50,53,54,50,50,54,51,51,52,53,52,48,53,51,50,51,55,52,48,52,53,49,51,54,52,51,52,53,51,51,53,53,50,54,52,47,65,58,49,51,58,55,53,52,51,51,54,51,52,50,52,54,50,51,50,52,50,49,51,51,50,52,48,53,53,50,50,54,51,49,51,53,39,52,53,40,50,49,34,55,76,71,70,47,89,75,53,77,67,46,47,42,62,75,70,49,80,133

pLDDT: mean 87.84, std 11.64, range [44.97, 97.94]